Protein AF-A0A7D6Z1S2-F1 (afdb_monomer)

Secondary structure (DSSP, 8-state):
---SS-----SPPPP--HHHHHHHHHHHHHHHHHHHHHHH-HHHHHHHHHHHGGGHHHHHHSGGGTTTTTSHHHHHHHHHHHHHHHHHHHHHHHHHH---SHHHHHHH-GGGGHHHHHHHHHHHHHHHHHHHHTT-HHHHHHHHHHHHTSPPTTTTEEE--STT--EEE---HHHHHHHHHHHHHHHHT--TTSTT-HHHHHHHHHHHHHHHHHTT-GGGHHHHHHHHHHHHHHHHHH---HHHHS--TT---HHHHHHHHHHHHHHHHHHHHHHHHHHHTTTHHHHSS-HHHHHHHHHHHHHHHHHHHHHHHHHHHHHHHS-TT----------------------------------

Solvent-accessible surface area (backbone atoms only — not comparable to full-atom values): 19918 Å² total; per-residue (Å²): 142,90,87,86,89,75,83,67,71,90,54,81,50,49,72,90,40,73,62,33,55,51,41,44,52,53,50,32,52,52,49,48,51,48,41,52,49,40,49,62,30,25,63,56,34,20,48,54,36,49,54,53,58,73,47,52,60,38,24,62,78,35,66,9,38,83,71,61,34,62,43,70,66,44,51,50,50,48,46,67,48,37,52,56,46,20,51,50,17,47,25,23,36,24,42,43,65,62,52,87,52,73,68,38,51,48,49,51,34,63,74,51,43,43,53,66,49,50,52,53,44,47,55,42,49,52,53,21,54,48,28,48,75,76,65,38,53,41,41,18,54,32,33,53,50,49,59,75,63,55,62,55,59,49,86,37,44,47,69,40,79,45,84,39,17,48,58,34,44,41,56,43,70,69,54,51,50,51,51,48,52,49,52,50,47,55,40,52,71,41,49,85,90,33,51,47,33,41,51,57,51,51,32,38,45,48,42,18,58,48,50,16,58,76,69,71,38,66,36,38,29,64,48,33,38,65,45,32,53,50,52,53,49,48,39,49,35,63,57,69,56,47,61,81,51,30,50,33,47,56,71,68,48,73,67,60,47,51,50,48,16,44,54,48,30,65,59,40,52,62,49,51,55,50,53,52,49,29,55,74,71,62,46,37,80,52,72,30,33,56,70,70,60,28,53,55,46,42,75,76,40,39,76,58,51,52,49,52,52,50,50,51,53,51,51,51,52,54,50,66,71,56,55,99,76,76,68,84,82,86,78,81,87,90,84,85,90,80,90,78,91,85,91,83,81,90,79,78,87,79,81,88,82,82,86,84,86,89,134

Mean predicted aligned error: 12.45 Å

Foldseek 3Di:
DPDDPPPQVPDDWDDPDPLLVVLLVVLLVVLLVQLVVCLLDLPCQLVVLVVLLVCLCCCCPNPVVVLPSVPPVLSVVLCLLSVLSNLVSLLLVLLLVVDDDDSSVCSVDQQCVVSLVVSVLVVLQVLLVVCVVLPLPLLSVLSVLLSLLQQDPPLQWDQDSHNSRATFGLADLLSLVLVLLSQLLSLLSQDPPSNFPSSLSCSLSVSLNVVCVVVVHNRCSVSSNSRSVSVQSSCSSNPPCCCPRNTRRPVHDPVCSSVSSNVSNVSSVVVSVVSVVCVVLVVCSQNSADDPRNVVCCVVCVVVSVVSNVVSVVVVVVVVVPPPPDDPDDDDDDDDDDDDDDDDDDDDDDDDDDDDDDD

pLDDT: mean 77.6, std 18.74, range [28.08, 96.69]

Radius of gyration: 29.07 Å; Cα contacts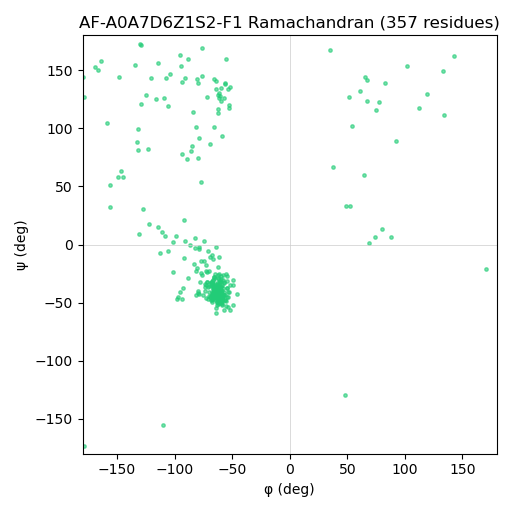 (8 Å, |Δi|>4): 392; chains: 1; bounding box: 107×52×71 Å

Sequence (359 aa):
MITAASEAVTGDPAPFTWLTAVSMLVFCAILWAIVRYMQQHPRASMWVWGLSILTFPLWIWGPGRDIGLINWFSWAKILSVLIPLTVVGAMRVSMAEQRPGRVWELLRNPRFLWFPYGILFLNITEATLRDVEIGNYWNAAVGLGLCLTIPYSPRFWQLTADRHAELIAYTTVAWNFVYTSWNLCFTYGGYPPQEEHFAASICILAVAEIYPLVMRRPELYIMARIYTLPVLMLVIGVYNIFPTVMPSDGWFDERVWIIWGAVNFVLMVPMVFWHTWQLHTGKAFITFRRGRAREEFLARHGDTVDRIMALGRSLDAGAAARGPGQRPDRTPGRAGAASAVEAEGSGGQGLSALSPGTR

Organism: NCBI:txid2755382

Nearest PDB structures (foldseek):
  7z7s-assembly1_L  TM=1.939E-01  e=9.049E-01  Escherichia coli str. K-12 substr. MC4100
  7p63-assembly1_L  TM=1.370E-01  e=1.072E+00  Escherichia coli BL21(DE3)

Structure (mmCIF, N/CA/C/O backbone):
data_AF-A0A7D6Z1S2-F1
#
_entry.id   AF-A0A7D6Z1S2-F1
#
loop_
_atom_site.group_PDB
_atom_site.id
_atom_site.type_symbol
_atom_site.label_atom_id
_atom_site.label_alt_id
_atom_site.label_comp_id
_atom_site.label_asym_id
_atom_site.label_entity_id
_atom_site.label_seq_id
_atom_site.pdbx_PDB_ins_code
_atom_site.Cartn_x
_atom_site.Cartn_y
_atom_site.Cartn_z
_atom_site.occupancy
_atom_site.B_iso_or_equiv
_atom_site.auth_seq_id
_atom_site.auth_comp_id
_atom_site.auth_asym_id
_atom_site.auth_atom_id
_atom_site.pdbx_PDB_model_num
ATOM 1 N N . MET A 1 1 ? -4.299 7.163 -33.787 1.00 32.75 1 MET A N 1
ATOM 2 C CA . MET A 1 1 ? -2.916 7.682 -33.823 1.00 32.75 1 MET A CA 1
ATOM 3 C C . MET A 1 1 ? -2.231 7.222 -32.551 1.00 32.75 1 MET A C 1
ATOM 5 O O . MET A 1 1 ? -2.422 7.843 -31.519 1.00 32.75 1 MET A O 1
ATOM 9 N N . ILE A 1 2 ? -1.542 6.084 -32.605 1.00 34.31 2 ILE A N 1
ATOM 10 C CA . ILE A 1 2 ? -0.732 5.547 -31.505 1.00 34.31 2 ILE A CA 1
ATOM 11 C C . ILE A 1 2 ? 0.591 5.157 -32.159 1.00 34.31 2 ILE A C 1
ATOM 13 O O . ILE A 1 2 ? 0.723 4.068 -32.700 1.00 34.31 2 ILE A O 1
ATOM 17 N N . THR A 1 3 ? 1.512 6.111 -32.233 1.00 36.75 3 THR A N 1
ATOM 18 C CA . THR A 1 3 ? 2.873 5.928 -32.763 1.00 36.75 3 THR A CA 1
ATOM 19 C C . THR A 1 3 ? 3.811 6.885 -32.030 1.00 36.75 3 THR A C 1
ATOM 21 O O . THR A 1 3 ? 4.399 7.768 -32.646 1.00 36.75 3 THR A O 1
ATOM 24 N N . ALA A 1 4 ? 3.877 6.777 -30.699 1.00 36.56 4 ALA A N 1
ATOM 25 C CA . ALA A 1 4 ? 4.837 7.536 -29.889 1.00 36.56 4 ALA A CA 1
ATOM 26 C C . ALA A 1 4 ? 5.154 6.872 -28.530 1.00 36.56 4 ALA A C 1
ATOM 28 O O . ALA A 1 4 ? 5.375 7.566 -27.547 1.00 36.56 4 ALA A O 1
ATOM 29 N N . ALA A 1 5 ? 5.146 5.538 -28.452 1.00 38.25 5 ALA A N 1
ATOM 30 C CA . ALA A 1 5 ? 5.569 4.804 -27.252 1.00 38.25 5 ALA A CA 1
ATOM 31 C C . ALA A 1 5 ? 6.267 3.498 -27.655 1.00 38.25 5 ALA A C 1
ATOM 33 O O . ALA A 1 5 ? 5.799 2.402 -27.382 1.00 38.25 5 ALA A O 1
ATOM 34 N N . SER A 1 6 ? 7.340 3.622 -28.432 1.00 39.44 6 SER A N 1
ATOM 35 C CA . SER A 1 6 ? 8.219 2.505 -28.783 1.00 39.44 6 SER A CA 1
ATOM 36 C C . SER A 1 6 ? 9.596 3.053 -29.153 1.00 39.44 6 SER A C 1
ATOM 38 O O . SER A 1 6 ? 10.156 2.732 -30.198 1.00 39.44 6 SER A O 1
ATOM 40 N N . GLU A 1 7 ? 10.167 3.883 -28.288 1.00 34.97 7 GLU A N 1
ATOM 41 C CA . GLU A 1 7 ? 11.609 3.772 -28.093 1.00 34.97 7 GLU A CA 1
ATOM 42 C C . GLU A 1 7 ? 11.780 2.696 -27.029 1.00 34.97 7 GLU A C 1
ATOM 44 O O . GLU A 1 7 ? 11.868 2.958 -25.834 1.00 34.97 7 GLU A O 1
ATOM 49 N N . ALA A 1 8 ? 11.694 1.442 -27.484 1.00 39.75 8 ALA A N 1
ATOM 50 C CA . ALA A 1 8 ? 12.192 0.325 -26.711 1.00 39.75 8 ALA A CA 1
ATOM 51 C C . ALA A 1 8 ? 13.638 0.673 -26.361 1.00 39.75 8 ALA A C 1
ATOM 53 O O . ALA A 1 8 ? 14.447 0.911 -27.259 1.00 39.75 8 ALA A O 1
ATOM 54 N N . VAL A 1 9 ? 13.939 0.754 -25.068 1.00 45.47 9 VAL A N 1
ATOM 55 C CA . VAL A 1 9 ? 15.303 0.858 -24.560 1.00 45.47 9 VAL A CA 1
ATOM 56 C C . VAL A 1 9 ? 16.040 -0.385 -25.060 1.00 45.47 9 VAL A C 1
ATOM 58 O O . VAL A 1 9 ? 15.955 -1.457 -24.472 1.00 45.47 9 VAL A O 1
ATOM 61 N N . THR A 1 10 ? 16.704 -0.266 -26.210 1.00 39.59 10 THR A N 1
ATOM 62 C CA . THR A 1 10 ? 17.537 -1.298 -26.841 1.00 39.59 10 THR A CA 1
ATOM 63 C C . THR A 1 10 ? 18.884 -1.385 -26.126 1.00 39.59 10 THR A C 1
ATOM 65 O O . THR A 1 10 ? 19.940 -1.223 -26.736 1.00 39.59 10 THR A O 1
ATOM 68 N N . GLY A 1 11 ? 18.842 -1.574 -24.811 1.00 50.16 11 GLY A N 1
ATOM 69 C CA . GLY A 1 11 ? 19.965 -2.054 -24.020 1.00 50.16 11 GLY A CA 1
ATOM 70 C C . GLY A 1 11 ? 19.717 -3.516 -23.674 1.00 50.16 11 GLY A C 1
ATOM 71 O O . GLY A 1 11 ? 18.567 -3.916 -23.488 1.00 50.16 11 GLY A O 1
ATOM 72 N N . ASP A 1 12 ? 20.778 -4.319 -23.592 1.00 53.62 12 ASP A N 1
ATOM 73 C CA . ASP A 1 12 ? 20.664 -5.625 -22.947 1.00 53.62 12 ASP A CA 1
ATOM 74 C C . ASP A 1 12 ? 20.043 -5.425 -21.553 1.00 53.62 12 ASP A C 1
ATOM 76 O O . ASP A 1 12 ? 20.437 -4.484 -20.851 1.00 53.62 12 ASP A O 1
ATOM 80 N N . PRO A 1 13 ? 19.066 -6.258 -21.146 1.00 61.88 13 PRO A N 1
ATOM 81 C CA . PRO A 1 13 ? 18.429 -6.116 -19.846 1.00 61.88 13 PRO A CA 1
ATOM 82 C C . PRO A 1 13 ? 19.503 -6.107 -18.764 1.00 61.88 13 PRO A C 1
ATOM 84 O O . PRO A 1 13 ? 20.408 -6.949 -18.782 1.00 61.88 13 PRO A O 1
ATOM 87 N N . ALA A 1 14 ? 19.407 -5.161 -17.827 1.00 64.38 14 ALA A N 1
ATOM 88 C CA . ALA A 1 14 ? 20.356 -5.056 -16.734 1.00 64.38 14 ALA A CA 1
ATOM 89 C C . ALA A 1 14 ? 20.450 -6.429 -16.049 1.00 64.38 14 ALA A C 1
ATOM 91 O O . ALA A 1 14 ? 19.432 -6.932 -15.547 1.00 64.38 14 ALA A O 1
ATOM 92 N N . PRO A 1 15 ? 21.631 -7.080 -16.057 1.00 68.19 15 PRO A N 1
ATOM 93 C CA . PRO A 1 15 ? 21.738 -8.441 -15.573 1.00 68.19 15 PRO A CA 1
ATOM 94 C C . PRO A 1 15 ? 21.355 -8.461 -14.098 1.00 68.19 15 PRO A C 1
ATOM 96 O O . PRO A 1 15 ? 21.855 -7.668 -13.297 1.00 68.19 15 PRO A O 1
ATOM 99 N N . PHE A 1 16 ? 20.469 -9.381 -13.718 1.00 78.00 16 PHE A N 1
ATOM 100 C CA . PHE A 1 16 ? 20.211 -9.630 -12.309 1.00 78.00 16 PHE A CA 1
ATOM 101 C C . PHE A 1 16 ? 21.485 -10.207 -11.687 1.00 78.00 16 PHE A C 1
ATOM 103 O O . PHE A 1 16 ? 21.819 -11.379 -11.868 1.00 78.00 16 PHE A O 1
ATOM 110 N N . THR A 1 17 ? 22.236 -9.359 -10.991 1.00 84.62 17 THR A N 1
ATOM 111 C CA . THR A 1 17 ? 23.497 -9.745 -10.359 1.00 84.62 17 THR A CA 1
ATOM 112 C C . THR A 1 17 ? 23.284 -10.118 -8.895 1.00 84.62 17 THR A C 1
ATOM 114 O O . THR A 1 17 ? 22.295 -9.744 -8.259 1.00 84.62 17 THR A O 1
ATOM 117 N N . TRP A 1 18 ? 24.261 -10.815 -8.312 1.00 84.31 18 TRP A N 1
ATOM 118 C CA . TRP A 1 18 ? 24.296 -11.041 -6.865 1.00 84.31 18 TRP A CA 1
ATOM 119 C C . TRP A 1 18 ? 24.310 -9.715 -6.083 1.00 84.31 18 TRP A C 1
ATOM 121 O O . TRP A 1 18 ? 23.745 -9.651 -4.994 1.00 84.31 18 TRP A O 1
ATOM 131 N N . LEU A 1 19 ? 24.892 -8.650 -6.653 1.00 86.31 19 LEU A N 1
ATOM 132 C CA . LEU A 1 19 ? 24.887 -7.316 -6.060 1.00 86.31 19 LEU A CA 1
ATOM 133 C C . LEU A 1 19 ? 23.462 -6.753 -5.999 1.00 86.31 19 LEU A C 1
ATOM 135 O O . LEU A 1 19 ? 23.050 -6.297 -4.938 1.00 86.31 19 LEU A O 1
ATOM 139 N N . THR A 1 20 ? 22.681 -6.876 -7.078 1.00 86.19 20 THR A N 1
ATOM 140 C CA . THR A 1 20 ? 21.257 -6.496 -7.105 1.00 86.19 20 THR A CA 1
ATOM 141 C C . THR A 1 20 ? 20.473 -7.235 -6.019 1.00 86.19 20 THR A C 1
ATOM 143 O O . THR A 1 20 ? 19.754 -6.611 -5.239 1.00 86.19 20 THR A O 1
ATOM 146 N N . ALA A 1 21 ? 20.658 -8.555 -5.904 1.00 88.69 21 ALA A N 1
ATOM 147 C CA . ALA A 1 21 ? 19.987 -9.367 -4.887 1.00 88.69 21 ALA A CA 1
ATOM 148 C C . ALA A 1 21 ? 20.341 -8.924 -3.454 1.00 88.69 21 ALA A C 1
ATOM 150 O O . ALA A 1 21 ? 19.455 -8.755 -2.613 1.00 88.69 21 ALA A O 1
ATOM 151 N N . VAL A 1 22 ? 21.629 -8.696 -3.175 1.00 92.31 22 VAL A N 1
ATOM 152 C CA . VAL A 1 22 ? 22.101 -8.221 -1.865 1.00 92.31 22 VAL A CA 1
ATOM 153 C C . VAL A 1 22 ? 21.558 -6.824 -1.564 1.00 92.31 22 VAL A C 1
ATOM 155 O O . VAL A 1 22 ? 21.040 -6.605 -0.469 1.00 92.31 22 VAL A O 1
ATOM 158 N N . SER A 1 23 ? 21.591 -5.899 -2.526 1.00 92.00 23 SER A N 1
ATOM 159 C CA . SER A 1 23 ? 21.028 -4.551 -2.386 1.00 92.00 23 SER A CA 1
ATOM 160 C C . SER A 1 23 ? 19.534 -4.582 -2.065 1.00 92.00 23 SER A C 1
ATOM 162 O O . SER A 1 23 ? 19.087 -3.870 -1.165 1.00 92.00 23 SER A O 1
ATOM 164 N N . MET A 1 24 ? 18.759 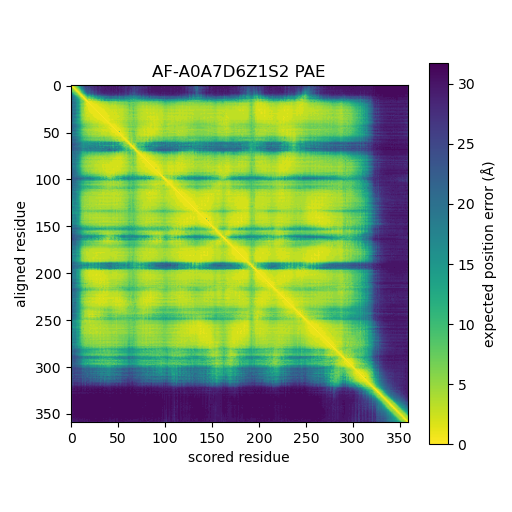-5.437 -2.741 1.00 93.06 24 MET A N 1
ATOM 165 C CA . MET A 1 24 ? 17.330 -5.619 -2.465 1.00 93.06 24 MET A CA 1
ATOM 166 C C . MET A 1 24 ? 17.086 -6.142 -1.044 1.00 93.06 24 MET A C 1
ATOM 168 O O . MET A 1 24 ? 16.212 -5.630 -0.345 1.00 93.06 24 MET A O 1
ATOM 172 N N . LEU A 1 25 ? 17.877 -7.116 -0.577 1.00 94.19 25 LEU A N 1
ATOM 173 C CA . LEU A 1 25 ? 17.771 -7.644 0.789 1.00 94.19 25 LEU A CA 1
ATOM 174 C C . LEU A 1 25 ? 18.125 -6.592 1.846 1.00 94.19 25 LEU A C 1
ATOM 176 O O . LEU A 1 25 ? 17.400 -6.444 2.833 1.00 94.19 25 LEU A O 1
ATOM 180 N N . VAL A 1 26 ? 19.203 -5.834 1.632 1.00 94.44 26 VAL A N 1
ATOM 181 C CA . VAL A 1 26 ? 19.608 -4.733 2.518 1.00 94.44 26 VAL A CA 1
ATOM 182 C C . VAL A 1 26 ? 18.521 -3.661 2.560 1.00 94.44 26 VAL A C 1
ATOM 184 O O . VAL A 1 26 ? 18.127 -3.227 3.642 1.00 94.44 26 VAL A O 1
ATOM 187 N N . PHE A 1 27 ? 17.971 -3.278 1.406 1.00 94.25 27 PHE A N 1
ATOM 188 C CA . PHE A 1 27 ? 16.892 -2.299 1.342 1.00 94.25 27 PHE A CA 1
ATOM 189 C C . PHE A 1 27 ? 15.617 -2.802 2.032 1.00 94.25 27 PHE A C 1
ATOM 191 O O . PHE A 1 27 ? 15.011 -2.060 2.806 1.00 94.25 27 PHE A O 1
ATOM 198 N N . CYS A 1 28 ? 15.255 -4.078 1.863 1.00 95.00 28 CYS A N 1
ATOM 199 C CA . CYS A 1 28 ? 14.157 -4.701 2.606 1.00 95.00 28 CYS A CA 1
ATOM 200 C C . CYS A 1 28 ? 14.385 -4.661 4.125 1.00 95.00 28 CYS A C 1
ATOM 202 O O . CYS A 1 28 ? 13.461 -4.347 4.876 1.00 95.00 28 CYS A O 1
ATOM 204 N N . ALA A 1 29 ? 15.606 -4.939 4.592 1.00 95.44 29 ALA A N 1
ATOM 205 C CA . ALA A 1 29 ? 15.952 -4.881 6.012 1.00 95.44 29 ALA A CA 1
ATOM 206 C C . ALA A 1 29 ? 15.857 -3.451 6.576 1.00 95.44 29 ALA A C 1
ATOM 208 O O . ALA A 1 29 ? 15.321 -3.250 7.669 1.00 95.44 29 ALA A O 1
ATOM 209 N N . ILE A 1 30 ? 16.308 -2.449 5.814 1.00 94.94 30 ILE A N 1
ATOM 210 C CA . ILE A 1 30 ? 16.171 -1.029 6.171 1.00 94.94 30 ILE A CA 1
ATOM 211 C C . ILE A 1 30 ? 14.692 -0.640 6.248 1.00 94.94 30 ILE A C 1
ATOM 213 O O . ILE A 1 30 ? 14.253 -0.079 7.252 1.00 94.94 30 ILE A O 1
ATOM 217 N N . LEU A 1 31 ? 13.901 -0.978 5.226 1.00 94.94 31 LEU A N 1
ATOM 218 C CA . LEU A 1 31 ? 12.460 -0.719 5.201 1.00 94.94 31 LEU A CA 1
ATOM 219 C C . LEU A 1 31 ? 11.756 -1.372 6.389 1.00 94.94 31 LEU A C 1
ATOM 221 O O . LEU A 1 31 ? 10.932 -0.734 7.039 1.00 94.94 31 LEU A O 1
ATOM 225 N N . TRP A 1 32 ? 12.110 -2.613 6.719 1.00 94.69 32 TRP A N 1
ATOM 226 C CA . TRP A 1 32 ? 11.578 -3.311 7.883 1.00 94.69 32 TRP A CA 1
ATOM 227 C C . TRP A 1 32 ? 11.863 -2.564 9.186 1.00 94.69 32 TRP A C 1
ATOM 229 O O . TRP A 1 32 ? 10.965 -2.377 10.014 1.00 94.69 32 TRP A O 1
ATOM 239 N N . ALA A 1 33 ? 13.111 -2.126 9.371 1.00 95.25 33 ALA A N 1
ATOM 240 C CA . ALA A 1 33 ? 13.522 -1.361 10.540 1.00 95.25 33 ALA A CA 1
ATOM 241 C C . ALA A 1 33 ? 12.752 -0.037 10.634 1.00 95.25 33 ALA A C 1
ATOM 243 O O . ALA A 1 33 ? 12.234 0.287 11.704 1.00 95.25 33 ALA A O 1
ATOM 244 N N . ILE A 1 34 ? 12.599 0.679 9.514 1.00 94.00 34 ILE A N 1
ATOM 245 C CA . ILE A 1 34 ? 11.830 1.927 9.445 1.00 94.00 34 ILE A CA 1
ATOM 246 C C . ILE A 1 34 ? 10.360 1.676 9.782 1.00 94.00 34 ILE A C 1
ATOM 248 O O . ILE A 1 34 ? 9.824 2.350 10.658 1.00 94.00 34 ILE A O 1
ATOM 252 N N . VAL A 1 35 ? 9.706 0.700 9.144 1.00 92.88 35 VAL A N 1
ATOM 253 C CA . VAL A 1 35 ? 8.295 0.361 9.401 1.00 92.88 35 VAL A CA 1
ATOM 254 C C . VAL A 1 35 ? 8.090 0.065 10.882 1.00 92.88 35 VAL A C 1
ATOM 256 O O . VAL A 1 35 ? 7.203 0.644 11.511 1.00 92.88 35 VAL A O 1
ATOM 259 N N . ARG A 1 36 ? 8.946 -0.779 11.471 1.00 92.56 36 ARG A N 1
ATOM 260 C CA . ARG A 1 36 ? 8.861 -1.130 12.891 1.00 92.56 36 ARG A CA 1
ATOM 261 C C . ARG A 1 36 ? 9.087 0.080 13.798 1.00 92.56 36 ARG A C 1
ATOM 263 O O . ARG A 1 36 ? 8.321 0.275 14.739 1.00 92.56 36 ARG A O 1
ATOM 270 N N . TYR A 1 37 ? 10.095 0.901 13.519 1.00 93.38 37 TYR A N 1
ATOM 271 C CA . TYR A 1 37 ? 10.393 2.094 14.311 1.00 93.38 37 TYR A CA 1
ATOM 272 C C . TYR A 1 37 ? 9.250 3.119 14.244 1.00 93.38 37 TYR A C 1
ATOM 274 O O . TYR A 1 37 ? 8.762 3.581 15.275 1.00 93.38 37 TYR A O 1
ATOM 282 N N . MET A 1 38 ? 8.753 3.426 13.043 1.00 91.50 38 MET A N 1
ATOM 283 C CA . MET A 1 38 ? 7.659 4.383 12.837 1.00 91.50 38 MET A CA 1
ATOM 284 C C . MET A 1 38 ? 6.338 3.885 13.430 1.00 91.50 38 MET A C 1
ATOM 286 O O . MET A 1 38 ? 5.555 4.673 13.971 1.00 91.50 38 MET A O 1
ATOM 290 N N . GLN A 1 39 ? 6.089 2.575 13.393 1.00 89.06 39 GLN A N 1
ATOM 291 C CA . GLN A 1 39 ? 4.959 1.967 14.089 1.00 89.06 39 GLN A CA 1
ATOM 292 C C . GLN A 1 39 ? 5.104 2.093 15.614 1.00 89.06 39 GLN A C 1
ATOM 294 O O . GLN A 1 39 ? 4.131 2.405 16.290 1.00 89.06 39 GLN A O 1
ATOM 299 N N . GLN A 1 40 ? 6.293 1.927 16.186 1.00 89.06 40 GLN A N 1
ATOM 300 C CA . GLN A 1 40 ? 6.474 2.042 17.638 1.00 89.06 40 GLN A CA 1
ATOM 301 C C . GLN A 1 40 ? 6.487 3.495 18.138 1.00 89.06 40 GLN A C 1
ATOM 303 O O . GLN A 1 40 ? 6.132 3.759 19.288 1.00 89.06 40 GLN A O 1
ATOM 308 N N . HIS A 1 41 ? 6.836 4.452 17.277 1.00 90.62 41 HIS A N 1
ATOM 309 C CA . HIS A 1 41 ? 7.005 5.854 17.652 1.00 90.62 41 HIS A CA 1
ATOM 310 C C . HIS A 1 41 ? 6.106 6.801 16.830 1.00 90.62 41 HIS A C 1
ATOM 312 O O . HIS A 1 41 ? 6.586 7.463 15.907 1.00 90.62 41 HIS A O 1
ATOM 318 N N . PRO A 1 42 ? 4.816 6.962 17.201 1.00 87.25 42 PRO A N 1
ATOM 319 C CA . PRO A 1 42 ? 3.883 7.877 16.530 1.00 87.25 42 PRO A CA 1
ATOM 320 C C . PRO A 1 42 ? 4.398 9.317 16.398 1.00 87.25 42 PRO A C 1
ATOM 322 O O . PRO A 1 42 ? 4.243 9.935 15.346 1.00 87.25 42 PRO A O 1
ATOM 325 N N . ARG A 1 43 ? 5.055 9.843 17.445 1.00 87.94 43 ARG A N 1
ATOM 326 C CA . ARG A 1 43 ? 5.662 11.186 17.432 1.00 87.94 43 ARG A CA 1
ATOM 327 C C . ARG A 1 43 ? 6.743 11.306 16.366 1.00 87.94 43 ARG A C 1
ATOM 329 O O . ARG A 1 43 ? 6.737 12.271 15.611 1.00 87.94 43 ARG A O 1
ATOM 336 N N . ALA A 1 44 ? 7.655 10.335 16.319 1.00 89.81 44 ALA A N 1
ATOM 337 C CA . ALA A 1 44 ? 8.733 10.324 15.340 1.00 89.81 44 ALA A CA 1
ATOM 338 C C . ALA A 1 44 ? 8.157 10.234 13.925 1.00 89.81 44 ALA A C 1
ATOM 340 O O . ALA A 1 44 ? 8.547 11.020 13.076 1.00 89.81 44 ALA A O 1
ATOM 341 N N . SER A 1 45 ? 7.153 9.377 13.706 1.00 89.06 45 SER A N 1
ATOM 342 C CA . SER A 1 45 ? 6.428 9.306 12.435 1.00 89.06 45 SER A CA 1
ATOM 343 C C . SER A 1 45 ? 5.854 10.670 12.035 1.00 89.06 45 SER A C 1
ATOM 345 O O . SER A 1 45 ? 6.101 11.127 10.929 1.00 89.06 45 SER A O 1
ATOM 347 N N . MET A 1 46 ? 5.100 11.342 12.908 1.00 91.31 46 MET A N 1
ATOM 348 C CA . MET A 1 46 ? 4.514 12.649 12.583 1.00 91.31 46 MET A CA 1
ATOM 349 C C . MET A 1 46 ? 5.587 13.686 12.215 1.00 91.31 46 MET A C 1
ATOM 351 O O . MET A 1 46 ? 5.441 14.382 11.214 1.00 91.31 46 MET A O 1
ATOM 355 N N . TRP A 1 47 ? 6.664 13.773 13.002 1.00 92.12 47 TRP A N 1
ATOM 356 C CA . TRP A 1 47 ? 7.724 14.754 12.775 1.00 92.12 47 TRP A CA 1
ATOM 357 C C . TRP A 1 47 ? 8.571 14.448 11.551 1.00 92.12 47 TRP A C 1
ATOM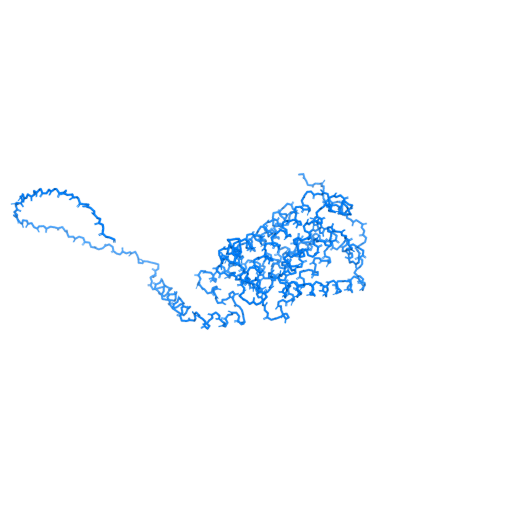 359 O O . TRP A 1 47 ? 8.802 15.351 10.761 1.00 92.12 47 TRP A O 1
ATOM 369 N N . VAL A 1 48 ? 9.015 13.203 11.372 1.00 92.81 48 VAL A N 1
ATOM 370 C CA . VAL A 1 48 ? 9.850 12.817 10.229 1.00 92.81 48 VAL A CA 1
ATOM 371 C C . VAL A 1 48 ? 9.108 13.113 8.935 1.00 92.81 48 VAL A C 1
ATOM 373 O O . VAL A 1 48 ? 9.630 13.855 8.114 1.00 92.81 48 VAL A O 1
ATOM 376 N N . TRP A 1 49 ? 7.865 12.647 8.792 1.00 92.06 49 TRP A N 1
ATOM 377 C CA . TRP A 1 49 ? 7.098 12.866 7.563 1.00 92.06 49 TRP A CA 1
ATOM 378 C C . TRP A 1 49 ? 6.664 14.321 7.377 1.00 92.06 49 TRP A C 1
ATOM 380 O O . TRP A 1 49 ? 6.712 14.826 6.256 1.00 92.06 49 TRP A O 1
ATOM 390 N N . GLY A 1 50 ? 6.332 15.023 8.465 1.00 90.88 50 GLY A N 1
ATOM 391 C CA . GLY A 1 50 ? 6.031 16.452 8.417 1.00 90.88 50 GLY A CA 1
ATOM 392 C C . GLY A 1 50 ? 7.236 17.292 7.985 1.00 90.88 50 GLY A C 1
ATOM 393 O O . GLY A 1 50 ? 7.098 18.182 7.152 1.00 90.88 50 GLY A O 1
ATOM 394 N N . LEU A 1 51 ? 8.431 16.979 8.493 1.00 92.19 51 LEU A N 1
ATOM 395 C CA . LEU A 1 51 ? 9.678 17.634 8.092 1.00 92.19 51 LEU A CA 1
ATOM 396 C C . LEU A 1 51 ? 10.111 17.223 6.680 1.00 92.19 51 LEU A C 1
ATOM 398 O O . LEU A 1 51 ? 10.653 18.053 5.958 1.00 92.19 51 LEU A O 1
ATOM 402 N N . SER A 1 52 ? 9.823 15.994 6.241 1.00 89.69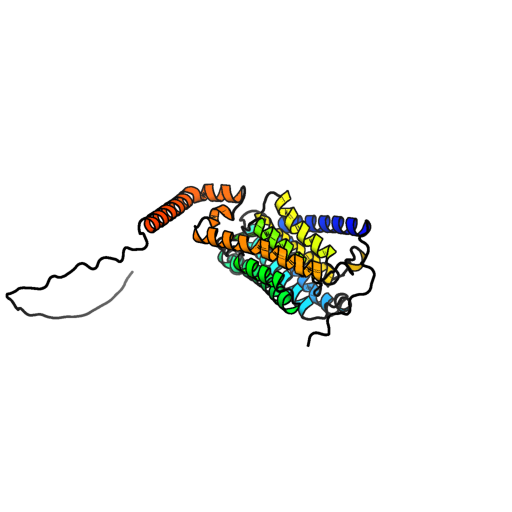 52 SER A N 1
ATOM 403 C CA . SER A 1 52 ? 10.087 15.558 4.864 1.00 89.69 52 SER A CA 1
ATOM 404 C C . SER A 1 52 ? 9.354 16.410 3.827 1.00 89.69 52 SER A C 1
ATOM 406 O O . SER A 1 52 ? 9.888 16.611 2.741 1.00 89.69 52 SER A O 1
ATOM 408 N N . ILE A 1 53 ? 8.185 16.980 4.145 1.00 89.38 53 ILE A N 1
ATOM 409 C CA . ILE A 1 53 ? 7.485 17.918 3.247 1.00 89.38 53 ILE A CA 1
ATOM 410 C C . ILE A 1 53 ? 8.347 19.160 2.965 1.00 89.38 53 ILE A C 1
ATOM 412 O O . ILE A 1 53 ? 8.323 19.685 1.856 1.00 89.38 53 ILE A O 1
ATOM 416 N N . LEU A 1 54 ? 9.175 19.595 3.921 1.00 88.56 54 LEU A N 1
ATOM 417 C CA . LEU A 1 54 ? 10.085 20.733 3.740 1.00 88.56 54 LEU A CA 1
ATOM 418 C C . LEU A 1 54 ? 11.231 20.440 2.767 1.00 88.56 54 LEU A C 1
ATOM 420 O O . LEU A 1 54 ? 11.927 21.367 2.368 1.00 88.56 54 LEU A O 1
ATOM 424 N N . THR A 1 55 ? 11.423 19.182 2.358 1.00 85.88 55 THR A N 1
ATOM 425 C CA . THR A 1 55 ? 12.379 18.832 1.295 1.00 85.88 55 THR A CA 1
ATOM 426 C C . THR A 1 55 ? 11.836 19.120 -0.106 1.00 85.88 55 THR A C 1
ATOM 428 O O . THR A 1 55 ? 12.594 19.042 -1.065 1.00 85.88 55 THR A O 1
ATOM 431 N N . PHE A 1 56 ? 10.575 19.555 -0.229 1.00 82.06 56 PHE A N 1
ATOM 432 C CA . PHE A 1 56 ? 9.943 19.961 -1.488 1.00 82.06 56 PHE A CA 1
ATOM 433 C C . PHE A 1 56 ? 10.796 20.887 -2.383 1.00 82.06 56 PHE A C 1
ATOM 435 O O . PHE A 1 56 ? 10.871 20.625 -3.586 1.00 82.06 56 PHE A O 1
ATOM 442 N N . PRO A 1 57 ? 11.508 21.914 -1.863 1.00 81.38 57 PRO A N 1
ATOM 443 C CA . PRO A 1 57 ? 12.386 22.744 -2.689 1.00 81.38 57 PRO A CA 1
ATOM 444 C C . PRO A 1 57 ? 13.519 21.957 -3.363 1.00 81.38 57 PRO A C 1
ATOM 446 O O . PRO A 1 57 ? 13.903 22.288 -4.482 1.00 81.38 57 PRO A O 1
ATOM 449 N N . LEU A 1 58 ? 14.029 20.893 -2.731 1.00 77.38 58 LEU A N 1
ATOM 450 C CA . LEU A 1 58 ? 15.078 20.039 -3.304 1.00 77.38 58 LEU A CA 1
ATOM 451 C C . LEU A 1 58 ? 14.567 19.205 -4.485 1.00 77.38 58 LEU A C 1
ATOM 453 O O . LEU A 1 58 ? 15.362 18.810 -5.335 1.00 77.38 58 LEU A O 1
ATOM 457 N N . TRP A 1 59 ? 13.257 18.967 -4.570 1.00 75.56 59 TRP A N 1
ATOM 458 C CA . TRP A 1 59 ? 12.662 18.195 -5.662 1.00 75.56 59 TRP A CA 1
ATOM 459 C C . TRP A 1 59 ? 12.532 19.031 -6.942 1.00 75.56 59 TRP A C 1
ATOM 461 O O . TRP A 1 59 ? 12.656 18.493 -8.036 1.00 75.56 59 TRP A O 1
ATOM 471 N N . ILE A 1 60 ? 12.302 20.344 -6.805 1.00 72.94 60 ILE A N 1
ATOM 472 C CA . ILE A 1 60 ? 12.095 21.274 -7.931 1.00 72.94 60 ILE A CA 1
ATOM 473 C C . ILE A 1 60 ? 13.393 21.988 -8.334 1.00 72.94 60 ILE A C 1
ATOM 475 O O . ILE A 1 60 ? 13.653 22.192 -9.523 1.00 72.94 60 ILE A O 1
ATOM 479 N N . TRP A 1 61 ? 14.198 22.401 -7.352 1.00 68.81 61 TRP A N 1
ATOM 480 C CA . TRP A 1 61 ? 15.402 23.216 -7.562 1.00 68.81 61 TRP A CA 1
ATOM 481 C C . TRP A 1 61 ? 16.710 22.490 -7.237 1.00 68.81 61 TRP A C 1
ATOM 483 O O . TRP A 1 61 ? 17.777 23.043 -7.484 1.00 68.81 61 TRP A 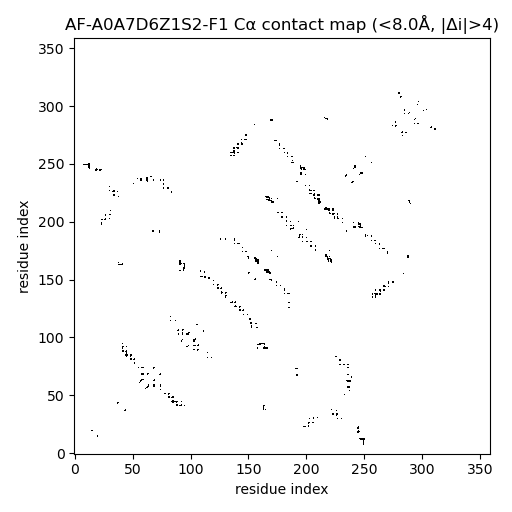O 1
ATOM 493 N N . GLY A 1 62 ? 16.638 21.284 -6.673 1.00 65.62 62 GLY A N 1
ATOM 494 C CA . GLY A 1 62 ? 17.796 20.471 -6.305 1.00 65.62 62 GLY A CA 1
ATOM 495 C C . GLY A 1 62 ? 17.966 19.233 -7.197 1.00 65.62 62 GLY A C 1
ATOM 496 O O . GLY A 1 62 ? 17.466 19.223 -8.321 1.00 65.62 62 GLY A O 1
ATOM 497 N N . PRO A 1 63 ? 18.626 18.171 -6.694 1.00 59.88 63 PRO A N 1
ATOM 498 C CA . PRO A 1 63 ? 18.924 16.948 -7.451 1.00 59.88 63 PRO A CA 1
ATOM 499 C C . PRO A 1 63 ? 17.695 16.270 -8.071 1.00 59.88 63 PRO A C 1
ATOM 501 O O . PRO A 1 63 ? 17.818 15.597 -9.088 1.00 59.88 63 PRO A O 1
ATOM 504 N N . GLY A 1 64 ? 16.497 16.472 -7.505 1.00 57.31 64 GLY A N 1
ATOM 505 C CA . GLY A 1 64 ? 15.248 15.959 -8.079 1.00 57.31 64 GLY A CA 1
ATOM 506 C C . GLY A 1 64 ? 14.936 16.518 -9.473 1.00 57.31 64 GLY A C 1
ATOM 507 O O . GLY A 1 64 ? 14.290 15.845 -10.278 1.00 57.31 64 GLY A O 1
ATOM 508 N N . ARG A 1 65 ? 15.460 17.707 -9.803 1.00 58.81 65 ARG A N 1
ATOM 509 C CA . ARG A 1 65 ? 15.367 18.307 -11.138 1.00 58.81 65 ARG A CA 1
ATOM 510 C C . ARG A 1 65 ? 16.013 17.413 -12.199 1.00 58.81 65 ARG A C 1
ATOM 512 O O . ARG A 1 65 ? 15.410 17.186 -13.245 1.00 58.81 65 ARG A O 1
ATOM 519 N N . ASP A 1 66 ? 17.198 16.889 -11.903 1.00 53.66 66 ASP A N 1
ATOM 520 C CA . ASP A 1 66 ? 18.014 16.108 -12.839 1.00 53.66 66 ASP A CA 1
ATOM 521 C C . ASP A 1 66 ? 17.496 14.667 -13.008 1.00 53.66 66 ASP A C 1
ATOM 523 O O . ASP A 1 66 ? 17.848 13.985 -13.963 1.00 53.66 66 ASP A O 1
ATOM 527 N N . ILE A 1 67 ? 16.605 14.228 -12.110 1.00 55.84 67 ILE A N 1
ATOM 528 C CA . ILE A 1 67 ? 15.989 12.890 -12.073 1.00 55.84 67 ILE A CA 1
ATOM 529 C C . ILE A 1 67 ? 14.573 12.905 -12.706 1.00 55.84 67 ILE A C 1
ATOM 531 O O . ILE A 1 67 ? 13.818 11.942 -12.629 1.00 55.84 67 ILE A O 1
ATOM 535 N N . GLY A 1 68 ? 14.151 14.016 -13.324 1.00 54.69 68 GLY A N 1
ATOM 536 C CA . GLY A 1 68 ? 12.838 14.104 -13.980 1.00 54.69 68 GLY A CA 1
ATOM 537 C C . GLY A 1 68 ? 11.652 14.366 -13.036 1.00 54.69 68 GLY A C 1
ATOM 538 O O . GLY A 1 68 ? 10.496 14.303 -13.465 1.00 54.69 68 GLY A O 1
ATOM 539 N N . LEU A 1 69 ? 11.890 14.757 -11.771 1.00 56.97 69 LEU A N 1
ATOM 540 C CA . LEU A 1 69 ? 10.822 15.237 -10.870 1.00 56.97 69 LEU A CA 1
ATOM 541 C C . LEU A 1 69 ? 10.326 16.658 -11.197 1.00 56.97 69 LEU A C 1
ATOM 543 O O . LEU A 1 69 ? 9.433 17.165 -10.517 1.00 56.97 69 LEU A O 1
ATOM 547 N N . ILE A 1 70 ? 10.842 17.287 -12.260 1.00 55.75 70 ILE A N 1
ATOM 548 C CA . ILE A 1 70 ? 10.325 18.561 -12.795 1.00 55.75 70 ILE A CA 1
ATOM 549 C C . ILE A 1 70 ? 8.839 18.445 -13.152 1.00 55.75 70 ILE A C 1
ATOM 551 O O . ILE A 1 70 ? 8.091 19.417 -13.020 1.00 55.75 70 ILE A O 1
ATOM 555 N N . ASN A 1 71 ? 8.399 17.259 -13.585 1.00 66.00 71 ASN A N 1
ATOM 556 C CA . ASN A 1 71 ? 7.006 17.020 -13.925 1.00 66.00 71 ASN A CA 1
ATOM 557 C C . ASN A 1 71 ? 6.116 17.283 -12.713 1.00 66.00 71 ASN A C 1
ATOM 559 O O . ASN A 1 71 ? 6.272 16.663 -11.659 1.00 66.00 71 ASN A O 1
ATOM 563 N N . TRP A 1 72 ? 5.139 18.179 -12.888 1.00 70.44 72 TRP A N 1
ATOM 564 C CA . TRP A 1 72 ? 4.243 18.590 -11.807 1.00 70.44 72 TRP A CA 1
ATOM 565 C C . TRP A 1 72 ? 3.543 17.408 -11.133 1.00 70.44 72 TRP A C 1
ATOM 567 O O . TRP A 1 72 ? 3.299 17.411 -9.929 1.00 70.44 72 TRP A O 1
ATOM 577 N N . PHE A 1 73 ? 3.296 16.366 -11.923 1.00 66.62 73 PHE A N 1
ATOM 578 C CA . PHE A 1 73 ? 2.716 15.115 -11.482 1.00 66.62 73 PHE A CA 1
ATOM 579 C C . PHE A 1 73 ? 3.586 14.375 -10.452 1.00 66.62 73 PHE A C 1
ATOM 581 O O . PHE A 1 73 ? 3.061 13.871 -9.461 1.00 66.62 73 PHE A O 1
ATOM 588 N N . SER A 1 74 ? 4.909 14.349 -10.632 1.00 70.88 74 SER A N 1
ATOM 589 C CA . SER A 1 74 ? 5.833 13.599 -9.775 1.00 70.88 74 SER A CA 1
ATOM 590 C C . SER A 1 74 ? 5.906 14.191 -8.368 1.00 70.88 74 SER A C 1
ATOM 592 O O . SER A 1 74 ? 5.704 13.475 -7.389 1.00 70.88 74 SER A O 1
ATOM 594 N N . TRP A 1 75 ? 6.110 15.506 -8.228 1.00 75.81 75 TRP A N 1
ATOM 595 C CA . TRP A 1 75 ? 6.127 16.123 -6.896 1.00 75.81 75 TRP A CA 1
ATOM 596 C C . TRP A 1 75 ? 4.732 16.197 -6.264 1.00 75.81 75 TRP A C 1
ATOM 598 O O . TRP A 1 75 ? 4.611 16.038 -5.046 1.00 75.81 75 TRP A O 1
ATOM 608 N N . ALA A 1 76 ? 3.667 16.366 -7.060 1.00 81.12 76 ALA A N 1
ATOM 609 C CA . ALA A 1 76 ? 2.297 16.316 -6.551 1.00 81.12 76 ALA A CA 1
ATOM 610 C C . ALA A 1 76 ? 1.986 14.935 -5.963 1.00 81.12 76 ALA A C 1
ATOM 612 O O . ALA A 1 76 ? 1.380 14.846 -4.894 1.00 81.12 76 ALA A O 1
ATOM 613 N N . LYS A 1 77 ? 2.483 13.862 -6.594 1.00 78.94 77 LYS A N 1
ATOM 614 C CA . LYS A 1 77 ? 2.370 12.504 -6.065 1.00 78.94 77 LYS A CA 1
ATOM 615 C C . LYS A 1 77 ? 3.062 12.365 -4.714 1.00 78.94 77 LYS A C 1
ATOM 617 O O . LYS A 1 77 ? 2.444 11.862 -3.777 1.00 78.94 77 LYS A O 1
ATOM 622 N N . ILE A 1 78 ? 4.299 12.844 -4.577 1.00 82.94 78 ILE A N 1
ATOM 623 C CA . ILE A 1 78 ? 5.037 12.768 -3.305 1.00 82.94 78 ILE A CA 1
ATOM 624 C C . ILE A 1 78 ? 4.278 13.516 -2.200 1.00 82.94 78 ILE A C 1
ATOM 626 O O . ILE A 1 78 ? 4.060 12.963 -1.120 1.00 82.94 78 ILE A O 1
ATOM 630 N N . LEU A 1 79 ? 3.788 14.729 -2.478 1.00 86.25 79 LEU A N 1
ATOM 631 C CA . LEU A 1 79 ? 2.968 15.486 -1.525 1.00 86.25 79 LEU A CA 1
ATOM 632 C C . LEU A 1 79 ? 1.666 14.758 -1.170 1.00 86.25 79 LEU A C 1
ATOM 634 O O . LEU A 1 79 ? 1.303 14.701 0.006 1.00 86.25 79 LEU A O 1
ATOM 638 N N . SER A 1 80 ? 0.998 14.154 -2.157 1.00 85.56 80 SER A N 1
ATOM 639 C CA . SER A 1 80 ? -0.240 13.389 -1.957 1.00 85.56 80 SER A CA 1
ATOM 640 C C . SER A 1 80 ? -0.057 12.165 -1.055 1.00 85.56 80 SER A C 1
ATOM 642 O O . SER A 1 80 ? -1.034 11.673 -0.502 1.00 85.56 80 SER A O 1
ATOM 644 N N . VAL A 1 81 ? 1.178 11.689 -0.867 1.00 87.50 81 VAL A N 1
ATOM 645 C CA . VAL A 1 81 ? 1.505 10.587 0.047 1.00 87.50 81 VAL A CA 1
ATOM 646 C C . VAL A 1 81 ? 1.992 11.118 1.402 1.00 87.50 81 VAL A C 1
ATOM 648 O O . VAL A 1 81 ? 1.530 10.655 2.446 1.00 87.50 81 VAL A O 1
ATOM 651 N N . LEU A 1 82 ? 2.884 12.116 1.416 1.00 90.12 82 LEU A N 1
ATOM 652 C CA . LEU A 1 82 ? 3.475 12.646 2.652 1.00 90.12 82 LEU A CA 1
ATOM 653 C C . LEU A 1 82 ? 2.490 13.445 3.512 1.00 90.12 82 LEU A C 1
ATOM 655 O O . LEU A 1 82 ? 2.534 13.347 4.743 1.00 90.12 82 LEU A O 1
ATOM 659 N N . ILE A 1 83 ? 1.585 14.214 2.896 1.00 91.38 83 ILE A N 1
ATOM 660 C CA . ILE A 1 83 ? 0.589 15.003 3.634 1.00 91.38 83 ILE A CA 1
ATOM 661 C C . ILE A 1 83 ? -0.363 14.070 4.397 1.00 91.38 83 ILE A C 1
ATOM 663 O O . ILE A 1 83 ? -0.442 14.193 5.625 1.00 91.38 83 ILE A O 1
ATOM 667 N N . PRO A 1 84 ? -1.033 13.089 3.756 1.00 91.00 84 PRO A N 1
ATOM 668 C CA . PRO A 1 84 ? -1.856 12.133 4.486 1.00 91.00 84 PRO A CA 1
ATOM 669 C C . PRO A 1 84 ? -1.099 11.349 5.542 1.00 91.00 84 PRO A C 1
ATOM 671 O O . PRO A 1 84 ? -1.640 11.118 6.620 1.00 91.00 84 PRO A O 1
ATOM 674 N N . LEU A 1 85 ? 0.152 10.973 5.276 1.00 91.94 85 LEU A N 1
ATOM 675 C CA . LEU A 1 85 ? 0.967 10.263 6.250 1.00 91.94 85 LEU A CA 1
ATOM 676 C C . LEU A 1 85 ? 1.264 11.108 7.492 1.00 91.94 85 LEU A C 1
ATOM 678 O O . LEU A 1 85 ? 1.202 10.603 8.614 1.00 91.94 85 LEU A O 1
ATOM 682 N N . THR A 1 86 ? 1.517 12.402 7.312 1.00 92.06 86 THR A N 1
ATOM 683 C CA . THR A 1 86 ? 1.689 13.344 8.424 1.00 92.06 86 THR A CA 1
ATOM 684 C C . THR A 1 86 ? 0.400 13.464 9.237 1.00 92.06 86 THR A C 1
ATOM 686 O O . THR A 1 86 ? 0.440 13.392 10.467 1.00 92.06 86 THR A O 1
ATOM 689 N N . VAL A 1 87 ? -0.756 13.554 8.568 1.00 92.25 87 VAL A N 1
ATOM 690 C CA . VAL A 1 87 ? -2.075 13.586 9.223 1.00 92.25 87 VAL A CA 1
ATOM 691 C C . VAL A 1 87 ? -2.347 12.288 9.984 1.00 92.25 87 VAL A C 1
ATOM 693 O O . VAL A 1 87 ? -2.746 12.343 11.144 1.00 92.25 87 VAL A O 1
ATOM 696 N N . VAL A 1 88 ? -2.073 11.122 9.394 1.00 90.88 88 VAL A N 1
ATOM 697 C CA . VAL A 1 88 ? -2.184 9.827 10.081 1.00 90.88 88 VAL A CA 1
ATOM 698 C C . VAL A 1 88 ? -1.237 9.784 11.281 1.00 90.88 88 VAL A C 1
ATOM 700 O O . VAL A 1 88 ? -1.663 9.414 12.369 1.00 90.88 88 VAL A O 1
ATOM 703 N N . GLY A 1 89 ? 0.011 10.241 11.147 1.00 89.19 89 GLY A N 1
ATOM 704 C CA . GLY A 1 89 ? 0.940 10.397 12.270 1.00 89.19 89 GLY A CA 1
ATOM 705 C C . GLY A 1 89 ? 0.353 11.245 13.404 1.00 89.19 89 GLY A C 1
ATOM 706 O O . GLY A 1 89 ? 0.401 10.838 14.566 1.00 89.19 89 GLY A O 1
ATOM 707 N N . ALA A 1 90 ? -0.281 12.371 13.072 1.00 90.00 90 ALA A N 1
ATOM 708 C CA . ALA A 1 90 ? -0.962 13.233 14.034 1.00 90.00 90 ALA A CA 1
ATOM 709 C C . ALA A 1 90 ? -2.193 12.563 14.675 1.00 90.00 90 ALA A C 1
ATOM 711 O O . ALA A 1 90 ? -2.395 12.700 15.882 1.00 90.00 90 ALA A O 1
ATOM 712 N N . MET A 1 91 ? -2.983 11.787 13.921 1.00 88.88 91 MET A N 1
ATOM 713 C CA . MET A 1 91 ? -4.088 10.982 14.470 1.00 88.88 91 MET A CA 1
ATOM 714 C C . MET A 1 91 ? -3.578 9.983 15.510 1.00 88.88 91 MET A C 1
ATOM 716 O O . MET A 1 91 ? -4.133 9.877 16.604 1.00 88.88 91 MET A O 1
ATOM 720 N N . ARG A 1 92 ? -2.478 9.291 15.204 1.00 90.88 92 ARG A N 1
ATOM 721 C CA . ARG A 1 92 ? -1.858 8.323 16.115 1.00 90.88 92 ARG A CA 1
ATOM 722 C C . ARG A 1 92 ? -1.342 8.994 17.386 1.00 90.88 92 ARG A C 1
ATOM 724 O O . ARG A 1 92 ? -1.601 8.509 18.482 1.00 90.88 92 ARG A O 1
ATOM 731 N N . VAL A 1 93 ? -0.675 10.141 17.256 1.00 88.31 93 VAL A N 1
ATOM 732 C CA . VAL A 1 93 ? -0.245 10.970 18.396 1.00 88.31 93 VAL A CA 1
ATOM 733 C C . VAL A 1 93 ? -1.443 11.422 19.236 1.00 88.31 93 VAL A C 1
ATOM 735 O O . VAL A 1 93 ? -1.402 11.318 20.462 1.00 88.31 93 VAL A O 1
ATOM 738 N N . SER A 1 94 ? -2.533 11.859 18.593 1.00 87.88 94 SER A N 1
ATOM 739 C CA . SER A 1 94 ? -3.767 12.254 19.283 1.00 87.88 94 SER A CA 1
ATOM 740 C C . SER A 1 94 ? -4.319 11.138 20.165 1.00 87.88 94 SER A C 1
ATOM 742 O O . SER A 1 94 ? -4.763 11.394 21.286 1.00 87.88 94 SER A O 1
ATOM 744 N N . MET A 1 95 ? -4.320 9.908 19.650 1.00 86.12 95 MET A N 1
ATOM 745 C CA . MET A 1 95 ? -4.852 8.750 20.355 1.00 86.12 95 MET A CA 1
ATOM 746 C C . MET A 1 95 ? -3.905 8.274 21.463 1.00 86.12 95 MET A C 1
ATOM 748 O O . MET A 1 95 ? -4.361 8.028 22.575 1.00 86.12 95 MET A O 1
ATOM 752 N N . ALA A 1 96 ? -2.597 8.219 21.196 1.00 85.56 96 ALA A N 1
ATOM 753 C CA . ALA A 1 96 ? -1.601 7.745 22.158 1.00 85.56 96 ALA A CA 1
ATOM 754 C C . ALA A 1 96 ? -1.427 8.682 23.369 1.00 85.56 96 ALA A C 1
ATOM 756 O O . ALA A 1 96 ? -1.187 8.217 24.479 1.00 85.56 96 ALA A O 1
ATOM 757 N N . GLU A 1 97 ? -1.523 9.999 23.170 1.00 84.31 97 GLU A N 1
ATOM 758 C CA . GLU A 1 97 ? -1.234 10.996 24.216 1.00 84.31 97 GLU A CA 1
ATOM 759 C C . GLU A 1 97 ? -2.472 11.659 24.810 1.00 84.31 97 GLU A C 1
ATOM 761 O O . GLU A 1 97 ? -2.357 12.472 25.721 1.00 84.31 97 GLU A O 1
ATOM 766 N N . GLN A 1 98 ? -3.647 11.362 24.262 1.00 82.19 98 GLN A N 1
ATOM 767 C CA . GLN A 1 98 ? -4.922 11.938 24.674 1.00 82.19 98 GLN A CA 1
ATOM 768 C C . GLN A 1 98 ? -4.929 13.477 24.812 1.00 82.19 98 GLN A C 1
ATOM 770 O O . GLN A 1 98 ? -5.655 14.025 25.639 1.00 82.19 98 GLN A O 1
ATOM 775 N N . ARG A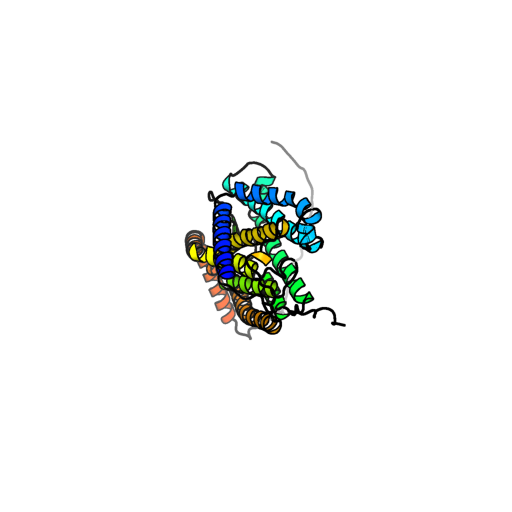 1 99 ? -4.159 14.195 23.980 1.00 75.56 99 ARG A N 1
ATOM 776 C CA . ARG A 1 99 ? -3.997 15.657 24.092 1.00 75.56 99 ARG A CA 1
ATOM 777 C C . ARG A 1 99 ? -5.344 16.402 24.047 1.00 75.56 99 ARG A C 1
ATOM 779 O O . ARG A 1 99 ? -6.181 16.046 23.209 1.00 75.56 99 ARG A O 1
ATOM 786 N N . PRO A 1 100 ? -5.543 17.430 24.896 1.00 74.38 100 PRO A N 1
ATOM 787 C CA . PRO A 1 100 ? -6.748 18.255 24.876 1.00 74.38 100 PRO A CA 1
ATOM 788 C C . PRO A 1 100 ? -6.725 19.245 23.701 1.00 74.38 100 PRO A C 1
ATOM 790 O O . PRO A 1 100 ? -5.669 19.772 23.339 1.00 74.38 100 PRO A O 1
ATOM 793 N N . GLY A 1 101 ? -7.892 19.518 23.108 1.00 83.50 101 GLY A N 1
ATOM 794 C CA . GLY A 1 101 ? -8.066 20.552 22.085 1.00 83.50 101 GLY A CA 1
ATOM 795 C C . GLY A 1 101 ? -8.862 20.089 20.864 1.00 83.50 101 GLY A C 1
ATOM 796 O O . GLY A 1 101 ? -8.770 18.939 20.436 1.00 83.50 101 GLY A O 1
ATOM 797 N N . ARG A 1 102 ? -9.590 21.030 20.244 1.00 85.00 102 ARG A N 1
ATOM 798 C CA . ARG A 1 102 ? -10.551 20.767 19.152 1.00 85.00 102 ARG A CA 1
ATOM 799 C C . ARG A 1 102 ? -9.961 19.980 17.976 1.00 85.00 102 ARG A C 1
ATOM 801 O O . ARG A 1 102 ? -10.614 19.088 17.445 1.00 85.00 102 ARG A O 1
ATOM 808 N N . VAL A 1 103 ? -8.728 20.294 17.571 1.00 86.00 103 VAL A N 1
ATOM 809 C CA . VAL A 1 103 ? -8.052 19.605 16.455 1.00 86.00 103 VAL A CA 1
ATOM 810 C C . VAL A 1 103 ? -7.682 18.171 16.838 1.00 86.00 103 VAL A C 1
ATOM 812 O O . VAL A 1 103 ? -7.931 17.246 16.072 1.00 86.00 103 VAL A O 1
ATOM 815 N N . TRP A 1 104 ? -7.140 17.957 18.039 1.00 86.38 104 TRP A N 1
ATOM 816 C CA . TRP A 1 104 ? -6.766 16.622 18.511 1.00 86.38 104 TRP A CA 1
ATOM 817 C C . TRP A 1 104 ? -7.998 15.730 18.702 1.00 86.38 104 TRP A C 1
ATOM 819 O O . TRP A 1 104 ? -7.985 14.571 18.288 1.00 86.38 104 TRP A O 1
ATOM 829 N N . GLU A 1 105 ? -9.085 16.280 19.240 1.00 86.50 105 GLU A N 1
ATOM 830 C CA . GLU A 1 105 ? -10.372 15.591 19.380 1.00 86.50 105 GLU A CA 1
ATOM 831 C C . GLU A 1 105 ? -10.974 15.203 18.024 1.00 86.50 105 GLU A C 1
ATOM 833 O O . GLU A 1 105 ? -11.449 14.077 17.865 1.00 86.50 105 GLU A O 1
ATOM 838 N N . LEU A 1 106 ? -10.890 16.086 17.020 1.00 87.50 106 LEU A N 1
ATOM 839 C CA . LEU A 1 106 ? -11.307 15.774 15.651 1.00 87.50 106 LEU A CA 1
ATOM 840 C C . LEU A 1 106 ? -10.497 14.608 15.069 1.00 87.50 106 LEU A C 1
ATOM 842 O O . LEU A 1 106 ? -11.086 13.663 14.550 1.00 87.50 106 LEU A O 1
ATOM 846 N N . LEU A 1 107 ? -9.167 14.646 15.197 1.00 86.50 107 LEU A N 1
ATOM 847 C CA . LEU A 1 107 ? -8.270 13.599 14.691 1.00 86.50 107 LEU A CA 1
ATOM 848 C C . LEU A 1 107 ? -8.456 12.247 15.400 1.00 86.50 107 LEU A C 1
ATOM 850 O O . LEU A 1 107 ? -8.159 11.203 14.822 1.00 86.50 107 LEU A O 1
ATOM 854 N N . ARG A 1 108 ? -8.947 12.252 16.646 1.00 84.44 108 ARG A N 1
ATOM 855 C CA . ARG A 1 108 ? -9.277 11.036 17.408 1.00 84.44 108 ARG A CA 1
ATOM 856 C C . ARG A 1 108 ? -10.643 10.465 17.037 1.00 84.44 108 ARG A C 1
ATOM 858 O O . ARG A 1 108 ? -10.903 9.289 17.287 1.00 84.44 108 ARG A O 1
ATOM 865 N N . ASN A 1 109 ? -11.533 11.290 16.488 1.00 84.25 109 ASN A N 1
ATOM 866 C CA . ASN A 1 109 ? -12.907 10.899 16.222 1.00 84.25 109 ASN A CA 1
ATOM 867 C C . ASN A 1 109 ? -12.942 9.727 15.222 1.00 84.25 109 ASN A C 1
ATOM 869 O O . ASN A 1 109 ? -12.423 9.869 14.114 1.00 84.25 109 ASN A O 1
ATOM 873 N N . PRO A 1 110 ? -13.612 8.603 15.543 1.00 82.25 110 PRO A N 1
ATOM 874 C CA . PRO A 1 110 ? -13.749 7.474 14.624 1.00 82.25 110 PRO A CA 1
ATOM 875 C C . PRO A 1 110 ? -14.342 7.855 13.267 1.00 82.25 110 PRO A C 1
ATOM 877 O O . PRO A 1 110 ? -14.036 7.222 12.263 1.00 82.25 110 PRO A O 1
ATOM 880 N N . ARG A 1 111 ? -15.161 8.914 13.200 1.00 83.94 111 ARG A N 1
ATOM 881 C CA . ARG A 1 111 ? -15.680 9.424 11.927 1.00 83.94 111 ARG A CA 1
ATOM 882 C C . ARG A 1 111 ? -14.555 9.891 11.010 1.00 83.94 111 ARG A C 1
ATOM 884 O O . ARG A 1 111 ? -14.649 9.655 9.817 1.00 83.94 111 ARG A O 1
ATOM 891 N N . PHE A 1 112 ? -13.480 10.473 11.544 1.00 88.38 112 PHE A N 1
ATOM 892 C CA . PHE A 1 112 ? -12.347 10.974 10.760 1.00 88.38 112 PHE A CA 1
ATOM 893 C C . PHE A 1 112 ? -11.529 9.861 10.081 1.00 88.38 112 PHE A C 1
ATOM 895 O O . PHE A 1 112 ? -10.736 10.140 9.188 1.00 88.38 112 PHE A O 1
ATOM 902 N N . LEU A 1 113 ? -11.783 8.583 10.397 1.00 87.50 113 LEU A N 1
ATOM 903 C CA . LEU A 1 113 ? -11.232 7.445 9.651 1.00 87.50 113 LEU A CA 1
ATOM 904 C C . LEU A 1 113 ? -11.682 7.414 8.180 1.00 87.50 113 LEU A C 1
ATOM 906 O O . LEU A 1 113 ? -11.142 6.626 7.401 1.00 87.50 113 LEU A O 1
ATOM 910 N N . TRP A 1 114 ? -12.653 8.239 7.767 1.00 89.19 114 TRP A N 1
ATOM 911 C CA . TRP A 1 114 ? -12.962 8.434 6.348 1.00 89.19 114 TRP A CA 1
ATOM 912 C C . TRP A 1 114 ? -11.766 9.023 5.583 1.00 89.19 114 TRP A C 1
ATOM 914 O O . TRP A 1 114 ? -11.606 8.716 4.408 1.00 89.19 114 TRP A O 1
ATOM 924 N N . PHE A 1 115 ? -10.910 9.817 6.240 1.00 90.56 115 PHE A N 1
ATOM 925 C CA . PHE A 1 115 ? -9.749 10.456 5.620 1.00 90.56 115 PHE A CA 1
ATOM 926 C C . PHE A 1 115 ? -8.709 9.440 5.112 1.00 90.56 115 PHE A C 1
ATOM 928 O O . PHE A 1 115 ? -8.469 9.415 3.905 1.00 90.56 115 PHE A O 1
ATOM 935 N N . PRO A 1 116 ? -8.122 8.550 5.946 1.00 89.81 116 PRO A N 1
ATOM 936 C CA . PRO A 1 116 ? -7.173 7.551 5.449 1.00 89.81 116 PRO A CA 1
ATOM 937 C C . PRO A 1 116 ? -7.813 6.574 4.451 1.00 89.81 116 PRO A C 1
ATOM 939 O O . PRO A 1 116 ? -7.153 6.160 3.500 1.00 89.81 116 PRO A O 1
ATOM 942 N N . TYR A 1 117 ? -9.103 6.259 4.612 1.00 90.88 117 TYR A N 1
ATOM 943 C CA . TYR A 1 117 ? -9.865 5.490 3.624 1.00 90.88 117 TYR A CA 1
ATOM 944 C C . TYR A 1 117 ? -9.942 6.212 2.271 1.00 90.88 117 TYR A C 1
ATOM 946 O O . TYR A 1 117 ? -9.659 5.612 1.238 1.00 90.88 117 TYR A O 1
ATOM 954 N N . GLY A 1 118 ? -10.288 7.502 2.271 1.00 91.12 118 GLY A N 1
ATOM 955 C CA . GLY A 1 118 ? -10.410 8.315 1.064 1.00 91.12 118 GLY A CA 1
ATOM 956 C C . GLY A 1 118 ? -9.078 8.482 0.340 1.00 91.12 118 GLY A C 1
ATOM 957 O O . GLY A 1 118 ? -9.039 8.409 -0.882 1.00 91.12 118 GLY A O 1
ATOM 958 N N . ILE A 1 119 ? -7.977 8.624 1.081 1.00 90.88 119 ILE A N 1
ATOM 959 C CA . ILE A 1 119 ? -6.630 8.684 0.501 1.00 90.88 119 ILE A CA 1
ATOM 960 C C . ILE A 1 119 ? -6.228 7.348 -0.126 1.00 90.88 119 ILE A C 1
ATOM 962 O O . ILE A 1 119 ? -5.699 7.346 -1.234 1.00 90.88 119 ILE A O 1
ATOM 966 N N . LEU A 1 120 ? -6.501 6.216 0.532 1.00 91.12 120 LEU A N 1
ATOM 967 C CA . LEU A 1 120 ? -6.257 4.897 -0.059 1.00 91.12 120 LEU A CA 1
ATOM 968 C C . LEU A 1 120 ? -7.082 4.707 -1.341 1.00 91.12 120 LEU A C 1
ATOM 970 O O . LEU A 1 120 ? -6.541 4.293 -2.363 1.00 91.12 120 LEU A O 1
ATOM 974 N N . PHE A 1 121 ? -8.370 5.054 -1.298 1.00 92.56 121 PHE A N 1
ATOM 975 C CA . PHE A 1 121 ? -9.259 4.997 -2.457 1.00 92.56 121 PHE A CA 1
ATOM 976 C C . PHE A 1 121 ? -8.747 5.872 -3.606 1.00 92.56 121 PHE A C 1
ATOM 978 O O . PHE A 1 121 ? -8.696 5.422 -4.750 1.00 92.56 121 PHE A O 1
ATOM 985 N N . LEU A 1 122 ? -8.328 7.106 -3.309 1.00 91.75 122 LEU A N 1
ATOM 986 C CA . LEU A 1 122 ? -7.776 8.025 -4.299 1.00 91.75 122 LEU A CA 1
ATOM 987 C C . LEU A 1 122 ? -6.474 7.483 -4.892 1.00 91.75 122 LEU A C 1
ATOM 989 O O . LEU A 1 122 ? -6.305 7.534 -6.102 1.00 91.75 122 LEU A O 1
ATOM 993 N N . ASN A 1 123 ? -5.589 6.914 -4.070 1.00 89.19 123 ASN A N 1
ATOM 994 C CA . ASN A 1 123 ? -4.326 6.343 -4.531 1.00 89.19 123 ASN A CA 1
ATOM 995 C C . ASN A 1 123 ? -4.540 5.173 -5.504 1.00 89.19 123 ASN A C 1
ATOM 997 O O . ASN A 1 123 ? -3.866 5.113 -6.532 1.00 89.19 123 ASN A O 1
ATOM 1001 N N . ILE A 1 124 ? -5.505 4.291 -5.211 1.00 91.94 124 ILE A N 1
ATOM 1002 C CA . ILE A 1 124 ? -5.878 3.187 -6.106 1.00 91.94 124 ILE A CA 1
ATOM 1003 C C . ILE A 1 124 ? -6.523 3.729 -7.380 1.00 91.94 124 ILE A C 1
ATOM 1005 O O . ILE A 1 124 ? -6.143 3.331 -8.477 1.00 91.94 124 ILE A O 1
ATOM 1009 N N . THR A 1 125 ? -7.468 4.661 -7.245 1.00 92.12 125 THR A N 1
ATOM 1010 C CA . THR A 1 125 ? -8.187 5.254 -8.381 1.00 92.12 125 THR A CA 1
ATOM 1011 C C . THR A 1 125 ? -7.236 5.977 -9.326 1.00 92.12 125 THR A C 1
ATOM 1013 O O . THR A 1 125 ? -7.333 5.811 -10.534 1.00 92.12 125 THR A O 1
ATOM 1016 N N . GLU A 1 126 ? -6.287 6.744 -8.797 1.00 88.75 126 GLU A N 1
ATOM 1017 C CA . GLU A 1 126 ? -5.297 7.461 -9.594 1.00 88.75 126 GLU A CA 1
ATOM 1018 C C . GLU A 1 126 ? -4.437 6.495 -10.416 1.00 88.75 126 GLU A C 1
ATOM 1020 O O . GLU A 1 126 ? -4.326 6.661 -11.626 1.00 88.75 126 GLU A O 1
ATOM 1025 N N . ALA A 1 127 ? -3.890 5.447 -9.794 1.00 88.69 127 ALA A N 1
ATOM 1026 C CA . ALA A 1 127 ? -3.127 4.426 -10.514 1.00 88.69 127 ALA A CA 1
ATOM 1027 C C . ALA A 1 127 ? -4.002 3.632 -11.503 1.00 88.69 127 ALA A C 1
ATOM 1029 O O . ALA A 1 127 ? -3.551 3.319 -12.595 1.00 88.69 127 ALA A O 1
ATOM 1030 N N . THR A 1 128 ? -5.277 3.402 -11.178 1.00 92.56 128 THR A N 1
ATOM 1031 C CA . THR A 1 128 ? -6.249 2.769 -12.085 1.00 92.56 128 THR A CA 1
ATOM 1032 C C . THR A 1 128 ? -6.512 3.621 -13.327 1.00 92.56 128 THR A C 1
ATOM 1034 O O . THR A 1 128 ? -6.564 3.098 -14.435 1.00 92.56 128 THR A O 1
ATOM 1037 N N . LEU A 1 129 ? -6.677 4.937 -13.168 1.00 91.50 129 LEU A N 1
ATOM 1038 C CA . LEU A 1 129 ? -6.830 5.856 -14.299 1.00 91.50 129 LEU A CA 1
ATOM 1039 C C . LEU A 1 129 ? -5.568 5.864 -15.162 1.00 91.50 129 LEU A C 1
ATOM 1041 O O . LEU A 1 129 ? -5.668 5.846 -16.385 1.00 91.50 129 LEU A O 1
ATOM 1045 N N . ARG A 1 130 ? -4.390 5.806 -14.534 1.00 86.31 130 ARG A N 1
ATOM 1046 C CA . ARG A 1 130 ? -3.125 5.674 -15.259 1.00 86.31 130 ARG A CA 1
ATOM 1047 C C . ARG A 1 130 ? -3.021 4.349 -16.012 1.00 86.31 130 ARG A C 1
ATOM 1049 O O . ARG A 1 130 ? -2.656 4.389 -17.177 1.00 86.31 130 ARG A O 1
ATOM 1056 N N . ASP A 1 131 ? -3.418 3.217 -15.422 1.00 88.38 131 ASP A N 1
ATOM 1057 C CA . ASP A 1 131 ? -3.486 1.916 -16.116 1.00 88.38 131 ASP A CA 1
ATOM 1058 C C . ASP A 1 131 ? -4.342 1.992 -17.398 1.00 88.38 131 ASP A C 1
ATOM 1060 O O . ASP A 1 131 ? -4.003 1.384 -18.413 1.00 88.38 131 ASP A O 1
ATOM 1064 N N . VAL A 1 132 ? -5.440 2.762 -17.376 1.00 91.88 132 VAL A N 1
ATOM 1065 C CA . VAL A 1 132 ? -6.288 3.001 -18.559 1.00 91.88 132 VAL A CA 1
ATOM 1066 C C . VAL A 1 132 ? -5.559 3.830 -19.616 1.00 91.88 132 VAL A C 1
ATOM 1068 O O . VAL A 1 132 ? -5.650 3.511 -20.801 1.00 91.88 132 VAL A O 1
ATOM 1071 N N . GLU A 1 133 ? -4.847 4.881 -19.210 1.00 89.62 133 GLU A N 1
ATOM 1072 C CA . GLU A 1 133 ? -4.105 5.761 -20.123 1.00 89.62 133 GLU A CA 1
ATOM 1073 C C . GLU A 1 133 ? -2.963 5.036 -20.842 1.00 89.62 133 GLU A C 1
ATOM 1075 O O . GLU A 1 133 ? -2.739 5.279 -22.026 1.00 89.62 133 GLU A O 1
ATOM 1080 N N . ILE A 1 134 ? -2.280 4.121 -20.149 1.00 85.19 134 ILE A N 1
ATOM 1081 C CA . ILE A 1 134 ? -1.182 3.315 -20.708 1.00 85.19 134 ILE A CA 1
ATOM 1082 C C . ILE A 1 134 ? -1.668 2.035 -21.410 1.00 85.19 134 ILE A C 1
ATOM 1084 O O . ILE A 1 134 ? -0.862 1.287 -21.952 1.00 85.19 134 ILE A O 1
ATOM 1088 N N . GLY A 1 135 ? -2.981 1.780 -21.435 1.00 88.56 135 GLY A N 1
ATOM 1089 C CA . GLY A 1 135 ? -3.592 0.702 -22.220 1.00 88.56 135 GLY A CA 1
ATOM 1090 C C . GLY A 1 135 ? -3.692 -0.666 -21.534 1.00 88.56 135 GLY A C 1
ATOM 1091 O O . GLY A 1 135 ? -4.155 -1.618 -22.164 1.00 88.56 135 GLY A O 1
ATOM 1092 N N . ASN A 1 136 ? -3.347 -0.797 -20.246 1.00 91.12 136 ASN A N 1
ATOM 1093 C CA . ASN A 1 136 ? -3.544 -2.045 -19.495 1.00 91.12 136 ASN A CA 1
ATOM 1094 C C . ASN A 1 136 ? -4.923 -2.090 -18.828 1.00 91.12 136 ASN A C 1
ATOM 1096 O O . ASN A 1 136 ? -5.087 -1.984 -17.610 1.00 91.12 136 ASN A O 1
ATOM 1100 N N . TYR A 1 137 ? -5.947 -2.296 -19.656 1.00 94.94 137 TYR A N 1
ATOM 1101 C CA . TYR A 1 137 ? -7.339 -2.338 -19.207 1.00 94.94 137 TYR A CA 1
ATOM 1102 C C . TYR A 1 137 ? -7.634 -3.477 -18.222 1.00 94.94 137 TYR A C 1
ATOM 1104 O O . TYR A 1 137 ? -8.513 -3.337 -17.371 1.00 94.94 137 TYR A O 1
ATOM 1112 N N . TRP A 1 138 ? -6.899 -4.591 -18.302 1.00 95.62 138 TRP A N 1
ATOM 1113 C CA . TRP A 1 138 ? -7.056 -5.699 -17.359 1.00 95.62 138 TRP A CA 1
ATOM 1114 C C . TRP A 1 138 ? -6.618 -5.299 -15.953 1.00 95.62 138 TRP A C 1
ATOM 1116 O O . TRP A 1 138 ? -7.365 -5.511 -14.996 1.00 95.62 138 TRP A O 1
ATOM 1126 N N . ASN A 1 139 ? -5.449 -4.664 -15.827 1.00 94.75 139 ASN A N 1
ATOM 1127 C CA . ASN A 1 139 ? -4.968 -4.169 -14.541 1.00 94.75 139 ASN A CA 1
ATOM 1128 C C . ASN A 1 139 ? -5.849 -3.022 -14.016 1.00 94.75 139 ASN A C 1
ATOM 1130 O O . ASN A 1 139 ? -6.194 -3.008 -12.835 1.00 94.75 139 ASN A O 1
ATOM 1134 N N . ALA A 1 140 ? -6.336 -2.141 -14.896 1.00 94.62 140 ALA A N 1
ATOM 1135 C CA . ALA A 1 140 ? -7.303 -1.110 -14.518 1.00 94.62 140 ALA A CA 1
ATOM 1136 C C . ALA A 1 140 ? -8.607 -1.702 -13.944 1.00 94.62 140 ALA A C 1
ATOM 1138 O O . ALA A 1 140 ? -9.117 -1.243 -12.920 1.00 94.62 140 ALA A O 1
ATOM 1139 N N . ALA A 1 141 ? -9.148 -2.759 -14.559 1.00 95.81 141 ALA A N 1
ATOM 1140 C CA . ALA A 1 141 ? -10.353 -3.423 -14.065 1.00 95.81 141 ALA A CA 1
ATOM 1141 C C . ALA A 1 141 ? -10.150 -4.026 -12.662 1.00 95.81 141 ALA A C 1
ATOM 1143 O O . ALA A 1 141 ? -11.056 -3.978 -11.825 1.00 95.81 141 ALA A O 1
ATOM 1144 N N . VAL A 1 142 ? -8.950 -4.543 -12.376 1.00 96.56 142 VAL A N 1
ATOM 1145 C CA . VAL A 1 142 ? -8.571 -4.994 -11.028 1.00 96.56 142 VAL A CA 1
ATOM 1146 C C . VAL A 1 142 ? -8.542 -3.824 -10.052 1.00 96.56 142 VAL A C 1
ATOM 1148 O O . VAL A 1 142 ? -9.119 -3.936 -8.973 1.00 96.56 142 VAL A O 1
ATOM 1151 N N . GLY A 1 143 ? -7.943 -2.694 -10.433 1.00 94.38 143 GLY A N 1
ATOM 1152 C CA . GLY A 1 143 ? -7.919 -1.473 -9.626 1.00 94.38 143 GLY A CA 1
ATOM 1153 C C . GLY A 1 143 ? -9.321 -0.972 -9.255 1.00 94.38 143 GLY A C 1
ATOM 1154 O O . GLY A 1 143 ? -9.600 -0.702 -8.084 1.00 94.38 143 GLY A O 1
ATOM 1155 N N . LEU A 1 144 ? -10.259 -0.977 -10.210 1.00 95.12 144 LEU A N 1
ATOM 1156 C CA . LEU A 1 144 ? -11.676 -0.697 -9.942 1.00 95.12 144 LEU A CA 1
ATOM 1157 C C . LEU A 1 144 ? -12.282 -1.699 -8.950 1.00 95.12 144 LEU A C 1
ATOM 1159 O O . LEU A 1 144 ? -12.966 -1.308 -8.002 1.00 95.12 144 LEU A O 1
ATOM 1163 N N . GLY A 1 145 ? -12.008 -2.992 -9.129 1.00 93.94 145 GLY A N 1
ATOM 1164 C CA . GLY A 1 145 ? -12.432 -4.029 -8.191 1.00 93.94 145 GLY A CA 1
ATOM 1165 C C . GLY A 1 145 ? -11.876 -3.812 -6.779 1.00 93.94 145 GLY A C 1
ATOM 1166 O O . GLY A 1 145 ? -12.596 -3.980 -5.789 1.00 93.94 145 GLY A O 1
ATOM 1167 N N . LEU A 1 146 ? -10.610 -3.411 -6.660 1.00 94.25 146 LEU A N 1
ATOM 1168 C CA . LEU A 1 146 ? -9.968 -3.104 -5.385 1.00 94.25 146 LEU A CA 1
ATOM 1169 C C . LEU A 1 146 ? -10.640 -1.913 -4.705 1.00 94.25 146 LEU A C 1
ATOM 1171 O O . LEU A 1 146 ? -10.949 -2.020 -3.521 1.00 94.25 146 LEU A O 1
ATOM 1175 N N . CYS A 1 147 ? -10.966 -0.850 -5.450 1.00 93.31 147 CYS A N 1
ATOM 1176 C CA . CYS A 1 147 ? -11.759 0.283 -4.963 1.00 93.31 147 CYS A CA 1
ATOM 1177 C C . CYS A 1 147 ? -13.133 -0.139 -4.417 1.00 93.31 147 CYS A C 1
ATOM 1179 O O . CYS A 1 147 ? -13.558 0.350 -3.370 1.00 93.31 147 CYS A O 1
ATOM 1181 N N . LEU A 1 148 ? -13.818 -1.071 -5.086 1.00 90.88 148 LEU A N 1
ATOM 1182 C CA . LEU A 1 148 ? -15.126 -1.581 -4.652 1.00 90.88 148 LEU A CA 1
ATOM 1183 C C . LEU A 1 148 ? -15.053 -2.486 -3.414 1.00 90.88 148 LEU A C 1
ATOM 1185 O O . LEU A 1 148 ? -16.047 -2.642 -2.709 1.00 90.88 148 LEU A O 1
ATOM 1189 N N . THR A 1 149 ? -13.893 -3.092 -3.159 1.00 90.50 149 THR A N 1
ATOM 1190 C CA . THR A 1 149 ? -13.688 -4.074 -2.083 1.00 90.50 149 THR A CA 1
ATOM 1191 C C . THR A 1 149 ? -12.850 -3.540 -0.922 1.00 90.50 149 THR A C 1
ATOM 1193 O O . THR A 1 149 ? -12.518 -4.303 -0.008 1.00 90.50 149 THR A O 1
ATOM 1196 N N . ILE A 1 150 ? -12.521 -2.239 -0.913 1.00 87.81 150 ILE A N 1
ATOM 1197 C CA . ILE A 1 150 ? -11.918 -1.595 0.258 1.00 87.81 150 ILE A CA 1
ATOM 1198 C C . ILE A 1 150 ? -12.901 -1.730 1.430 1.00 87.81 150 ILE A C 1
ATOM 1200 O O . ILE A 1 150 ? -14.064 -1.339 1.302 1.00 87.81 150 ILE A O 1
ATOM 1204 N N . PRO A 1 151 ? -12.469 -2.232 2.602 1.00 83.94 151 PRO A N 1
ATOM 1205 C CA . PRO A 1 151 ? -13.339 -2.303 3.766 1.00 83.94 151 PRO A CA 1
ATOM 1206 C C . PRO A 1 151 ? -13.886 -0.916 4.120 1.00 83.94 151 PRO A C 1
ATOM 1208 O O . PRO A 1 151 ? -13.117 0.026 4.318 1.00 83.94 151 PRO A O 1
ATOM 1211 N N . TYR A 1 152 ? -15.208 -0.780 4.223 1.00 83.75 152 TYR A N 1
ATOM 1212 C CA . TYR A 1 152 ? -15.836 0.521 4.454 1.00 83.75 152 TYR A CA 1
ATOM 1213 C C . TYR A 1 152 ? -15.428 1.150 5.792 1.00 83.75 152 TYR A C 1
ATOM 1215 O O . TYR A 1 152 ? -15.573 0.556 6.870 1.00 83.75 152 TYR A O 1
ATOM 1223 N N . SER A 1 153 ? -14.979 2.400 5.726 1.00 79.94 153 SER A N 1
ATOM 1224 C CA . SER A 1 153 ? -14.778 3.251 6.896 1.00 79.94 153 SER A CA 1
ATOM 1225 C C . SER A 1 153 ? -16.110 3.870 7.355 1.00 79.94 153 SER A C 1
ATOM 1227 O O . SER A 1 153 ? -16.945 4.198 6.511 1.00 79.94 153 SER A O 1
ATOM 1229 N N . PRO A 1 154 ? -16.376 4.016 8.670 1.00 77.94 154 PRO A N 1
ATOM 1230 C CA . PRO A 1 154 ? -15.517 3.661 9.806 1.00 77.94 154 PRO A CA 1
ATOM 1231 C C . PRO A 1 154 ? -15.731 2.230 10.338 1.00 77.94 154 PRO A C 1
ATOM 1233 O O . PRO A 1 154 ? -15.129 1.850 11.333 1.00 77.94 154 PRO A O 1
ATOM 1236 N N . ARG A 1 155 ? -16.599 1.414 9.724 1.00 80.38 155 ARG A N 1
ATOM 1237 C CA . ARG A 1 155 ? -17.027 0.114 10.293 1.00 80.38 155 ARG A CA 1
ATOM 1238 C C . ARG A 1 155 ? -15.909 -0.932 10.382 1.00 80.38 155 ARG A C 1
ATOM 1240 O O . ARG A 1 155 ? -15.908 -1.750 11.304 1.00 80.38 155 ARG A O 1
ATOM 1247 N N . PHE A 1 156 ? -14.990 -0.919 9.419 1.00 82.31 156 PHE A N 1
ATOM 1248 C CA . PHE A 1 156 ? -13.879 -1.872 9.315 1.00 82.31 156 PHE A CA 1
ATOM 1249 C C . PHE A 1 156 ? -12.503 -1.220 9.499 1.00 82.31 156 PHE A C 1
ATOM 1251 O O . PHE A 1 156 ? -11.482 -1.830 9.184 1.00 82.31 156 PHE A O 1
ATOM 1258 N N . TRP A 1 157 ? -12.483 0.007 10.015 1.00 86.25 157 TRP A N 1
ATOM 1259 C CA . TRP A 1 157 ? -11.271 0.756 10.313 1.00 86.25 157 TRP A CA 1
ATOM 1260 C C . TRP A 1 157 ? -11.248 1.088 11.794 1.00 86.25 157 TRP A C 1
ATOM 1262 O O . TRP A 1 157 ? -12.282 1.371 12.396 1.00 86.25 157 TRP A O 1
ATOM 1272 N N . GLN A 1 158 ? -10.068 1.051 12.394 1.00 85.69 158 GLN A N 1
ATOM 1273 C CA . GLN A 1 158 ? -9.902 1.341 13.805 1.00 85.69 158 GLN A CA 1
ATOM 1274 C C . GLN A 1 158 ? -8.541 1.970 14.056 1.00 85.69 158 GLN A C 1
ATOM 1276 O O . GLN A 1 158 ? -7.551 1.604 13.434 1.00 85.69 158 GLN A O 1
ATOM 1281 N N . LEU A 1 159 ? -8.497 2.900 15.004 1.00 82.44 159 LEU A N 1
ATOM 1282 C CA . LEU A 1 159 ? -7.256 3.369 15.597 1.00 82.44 159 LEU A CA 1
ATOM 1283 C C . LEU A 1 159 ? -7.162 2.767 17.001 1.00 82.44 159 LEU A C 1
ATOM 1285 O O . LEU A 1 159 ? -8.067 2.973 17.814 1.00 82.44 159 LEU A O 1
ATOM 1289 N N . THR A 1 160 ? -6.133 1.967 17.272 1.00 82.31 160 THR A N 1
ATOM 1290 C CA . THR A 1 160 ? -5.988 1.301 18.574 1.00 82.31 160 THR A CA 1
ATOM 1291 C C . THR A 1 160 ? -5.750 2.340 19.671 1.00 82.31 160 THR A C 1
ATOM 1293 O O . THR A 1 160 ? -5.046 3.320 19.447 1.00 82.31 160 THR A O 1
ATOM 1296 N N . ALA A 1 161 ? -6.308 2.134 20.865 1.00 73.38 161 ALA A N 1
ATOM 1297 C CA . ALA A 1 161 ? -6.110 3.035 22.008 1.00 73.38 161 ALA A CA 1
ATOM 1298 C C . ALA A 1 161 ? -4.796 2.770 22.777 1.00 73.38 161 ALA A C 1
ATOM 1300 O O . ALA A 1 161 ? -4.554 3.363 23.825 1.00 73.38 161 ALA A O 1
ATOM 1301 N N . ASP A 1 162 ? -3.955 1.870 22.267 1.00 76.00 162 ASP A N 1
ATOM 1302 C CA . ASP A 1 162 ? -2.703 1.472 22.905 1.00 76.00 162 ASP A CA 1
ATOM 1303 C C . ASP A 1 162 ? -1.607 2.533 22.732 1.00 76.00 162 ASP A C 1
ATOM 1305 O O . ASP A 1 162 ? -1.695 3.427 21.889 1.00 76.00 162 ASP A O 1
ATOM 1309 N N . ARG A 1 163 ? -0.497 2.367 23.463 1.00 70.75 163 ARG A N 1
ATOM 1310 C CA . ARG A 1 163 ? 0.696 3.236 23.406 1.00 70.75 163 ARG A CA 1
ATOM 1311 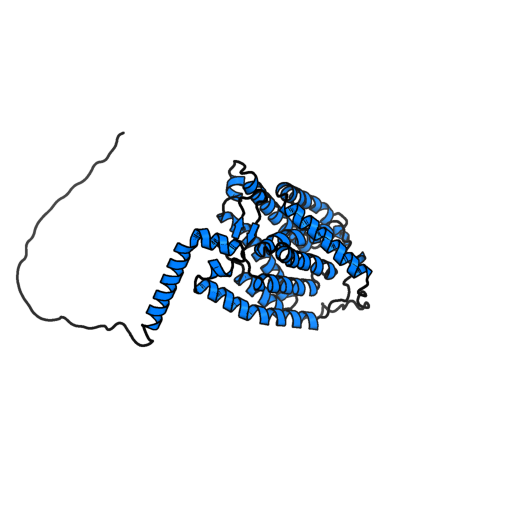C C . ARG A 1 163 ? 1.209 3.506 21.982 1.00 70.75 163 ARG A C 1
ATOM 1313 O O . ARG A 1 163 ? 1.787 4.560 21.729 1.00 70.75 163 ARG A O 1
ATOM 1320 N N . HIS A 1 164 ? 1.017 2.560 21.065 1.00 76.50 164 HIS A N 1
ATOM 1321 C CA . HIS A 1 164 ? 1.463 2.669 19.675 1.00 76.50 164 HIS A CA 1
ATOM 1322 C C . HIS A 1 164 ? 0.403 3.255 18.735 1.00 76.50 164 HIS A 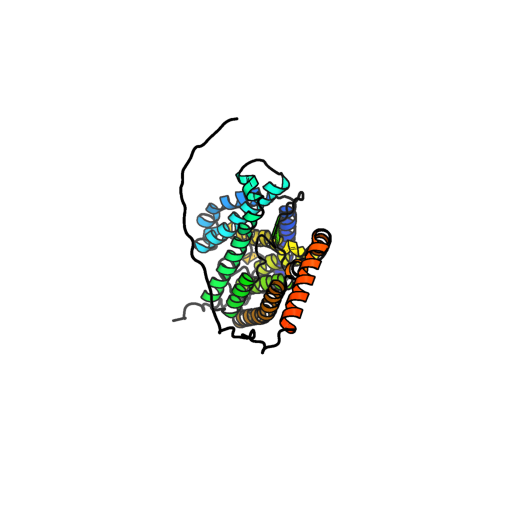C 1
ATOM 1324 O O . HIS A 1 164 ? 0.746 3.584 17.605 1.00 76.50 164 HIS A O 1
ATOM 1330 N N . ALA A 1 165 ? -0.856 3.386 19.168 1.00 81.00 165 ALA A N 1
ATOM 1331 C CA . ALA A 1 165 ? -1.979 3.897 18.383 1.00 81.00 165 ALA A CA 1
ATOM 1332 C C . ALA A 1 165 ? -1.946 3.457 16.911 1.00 81.00 165 ALA A C 1
ATOM 1334 O O . ALA A 1 165 ? -1.663 4.246 16.011 1.00 81.00 165 ALA A O 1
ATOM 1335 N N . GLU A 1 166 ? -2.111 2.163 16.660 1.00 84.50 166 GLU A N 1
ATOM 1336 C CA . GLU A 1 166 ? -1.964 1.603 15.316 1.00 84.50 166 GLU A CA 1
ATOM 1337 C C . GLU A 1 166 ? -3.221 1.845 14.481 1.00 84.50 166 GLU A C 1
ATOM 1339 O O . GLU A 1 166 ? -4.339 1.707 14.978 1.00 84.50 166 GLU A O 1
ATOM 1344 N N . LEU A 1 167 ? -3.039 2.200 13.207 1.00 85.38 167 LEU A N 1
ATOM 1345 C CA . LEU A 1 167 ? -4.137 2.276 12.251 1.00 85.38 167 LEU A CA 1
ATOM 1346 C C . LEU A 1 167 ? -4.379 0.880 11.679 1.00 85.38 167 LEU A C 1
ATOM 1348 O O . LEU A 1 167 ? -3.530 0.327 10.984 1.00 85.38 167 LEU A O 1
ATOM 1352 N N . ILE A 1 168 ? -5.542 0.325 11.984 1.00 86.31 168 ILE A N 1
ATOM 1353 C CA . ILE A 1 168 ? -5.967 -1.010 11.589 1.00 86.31 168 ILE A CA 1
ATOM 1354 C C . ILE A 1 168 ? -7.071 -0.880 10.542 1.00 86.31 168 ILE A C 1
ATOM 1356 O O . ILE A 1 168 ? -8.102 -0.249 10.783 1.00 86.31 168 ILE A O 1
ATOM 1360 N N . ALA A 1 169 ? -6.871 -1.535 9.403 1.00 84.69 169 ALA A N 1
ATOM 1361 C CA . ALA A 1 169 ? -7.915 -1.799 8.425 1.00 84.69 169 ALA A CA 1
ATOM 1362 C C . ALA A 1 169 ? -8.109 -3.315 8.333 1.00 84.69 169 ALA A C 1
ATOM 1364 O O . ALA A 1 169 ? -7.153 -4.058 8.109 1.00 84.69 169 ALA A O 1
ATOM 1365 N N . TYR A 1 170 ? -9.340 -3.787 8.524 1.00 84.25 170 TYR A N 1
ATOM 1366 C CA . TYR A 1 170 ? -9.655 -5.215 8.479 1.00 84.25 170 TYR A CA 1
ATOM 1367 C C . TYR A 1 170 ? -9.770 -5.697 7.027 1.00 84.25 170 TYR A C 1
ATOM 1369 O O . TYR A 1 170 ? -10.867 -5.894 6.506 1.00 84.25 170 TYR A O 1
ATOM 1377 N N . THR A 1 171 ? -8.627 -5.837 6.357 1.00 84.75 171 THR A N 1
ATOM 1378 C CA . THR A 1 171 ? -8.520 -6.401 5.008 1.00 84.75 171 THR A CA 1
ATOM 1379 C C . THR A 1 171 ? -8.355 -7.922 5.053 1.00 84.75 171 THR A C 1
ATOM 1381 O O . THR A 1 171 ? -7.985 -8.527 6.063 1.00 84.75 171 THR A O 1
ATOM 1384 N N . THR A 1 172 ? -8.657 -8.579 3.935 1.00 85.31 172 THR A N 1
ATOM 1385 C CA . THR A 1 172 ? -8.444 -10.025 3.789 1.00 85.31 172 THR A CA 1
ATOM 1386 C C . THR A 1 172 ? -7.095 -10.301 3.127 1.00 85.31 172 THR A C 1
ATOM 1388 O O . THR A 1 172 ? -6.619 -9.481 2.359 1.00 85.31 172 THR A O 1
ATOM 1391 N N . VAL A 1 173 ? -6.487 -11.467 3.370 1.00 84.31 173 VAL A N 1
ATOM 1392 C CA . VAL A 1 173 ? -5.238 -11.876 2.689 1.00 84.31 173 VAL A CA 1
ATOM 1393 C C . VAL A 1 173 ? -5.426 -11.947 1.179 1.00 84.31 173 VAL A C 1
ATOM 1395 O O . VAL A 1 173 ? -4.523 -11.563 0.457 1.00 84.31 173 VAL A O 1
ATOM 1398 N N . ALA A 1 174 ? -6.602 -12.366 0.699 1.00 88.25 174 ALA A N 1
ATOM 1399 C CA . ALA A 1 174 ? -6.906 -12.314 -0.728 1.00 88.25 174 ALA A CA 1
ATOM 1400 C C . ALA A 1 174 ? -6.846 -10.869 -1.248 1.00 88.25 174 ALA A C 1
ATOM 1402 O O . ALA A 1 174 ? -6.191 -10.615 -2.251 1.00 88.25 174 ALA A O 1
ATOM 1403 N N . TRP A 1 175 ? -7.445 -9.920 -0.516 1.00 91.12 175 TRP A N 1
ATOM 1404 C CA . TRP A 1 175 ? -7.371 -8.499 -0.861 1.00 91.12 175 TRP A CA 1
ATOM 1405 C C . TRP A 1 175 ? -5.934 -7.977 -0.834 1.00 91.12 175 TRP A C 1
ATOM 1407 O O . TRP A 1 175 ? -5.518 -7.347 -1.795 1.00 91.12 175 TRP A O 1
ATOM 1417 N N . ASN A 1 176 ? -5.164 -8.279 0.216 1.00 91.19 176 ASN A N 1
ATOM 1418 C CA . ASN A 1 176 ? -3.767 -7.849 0.329 1.00 91.19 176 ASN A CA 1
ATOM 1419 C C . ASN A 1 176 ? -2.924 -8.405 -0.823 1.00 91.19 176 ASN A C 1
ATOM 1421 O O . ASN A 1 176 ? -2.222 -7.646 -1.475 1.00 91.19 176 ASN A O 1
ATOM 1425 N N . PHE A 1 177 ? -3.068 -9.694 -1.138 1.00 91.50 177 PHE A N 1
ATOM 1426 C CA . PHE A 1 177 ? -2.342 -10.340 -2.226 1.00 91.50 177 PHE A CA 1
ATOM 1427 C C . PHE A 1 177 ? -2.689 -9.738 -3.591 1.00 91.50 177 PHE A C 1
ATOM 1429 O O . PHE A 1 177 ? -1.788 -9.372 -4.343 1.00 91.50 177 PHE A O 1
ATOM 1436 N N . VAL A 1 178 ? -3.983 -9.595 -3.907 1.00 94.25 178 VAL A N 1
ATOM 1437 C CA . VAL A 1 178 ? -4.418 -9.004 -5.183 1.00 94.25 178 VAL A CA 1
ATOM 1438 C C . VAL A 1 178 ? -3.987 -7.545 -5.270 1.00 94.25 178 VAL A C 1
ATOM 1440 O O . VAL A 1 178 ? -3.491 -7.135 -6.311 1.00 94.25 178 VAL A O 1
ATOM 1443 N N . TYR A 1 179 ? -4.091 -6.780 -4.183 1.00 93.44 179 TYR A N 1
ATOM 1444 C CA . TYR A 1 179 ? -3.611 -5.401 -4.130 1.00 93.44 179 TYR A CA 1
ATOM 1445 C C . TYR A 1 179 ? -2.093 -5.318 -4.337 1.00 93.44 179 TYR A C 1
ATOM 1447 O O . TYR A 1 179 ? -1.636 -4.511 -5.141 1.00 93.44 179 TYR A O 1
ATOM 1455 N N . THR A 1 180 ? -1.308 -6.165 -3.666 1.00 93.56 180 THR A N 1
ATOM 1456 C CA . THR A 1 180 ? 0.152 -6.236 -3.817 1.00 93.56 180 THR A CA 1
ATOM 1457 C C . THR A 1 180 ? 0.533 -6.589 -5.260 1.00 93.56 180 THR A C 1
ATOM 1459 O O . THR A 1 180 ? 1.364 -5.907 -5.856 1.00 93.56 180 THR A O 1
ATOM 1462 N N . SER A 1 181 ? -0.111 -7.604 -5.845 1.00 94.62 181 SER A N 1
ATOM 1463 C CA . SER A 1 181 ? 0.126 -8.053 -7.224 1.00 94.62 181 SER A CA 1
ATOM 1464 C C . SER A 1 181 ? -0.298 -7.013 -8.268 1.00 94.62 181 SER A C 1
ATOM 1466 O O . SER A 1 181 ? 0.438 -6.758 -9.218 1.00 94.62 181 SER A O 1
ATOM 1468 N N . TRP A 1 182 ? -1.452 -6.367 -8.077 1.00 95.31 182 TRP A N 1
ATOM 1469 C CA . TRP A 1 182 ? -1.940 -5.276 -8.926 1.00 95.31 182 TRP A CA 1
ATOM 1470 C C . TRP A 1 182 ? -0.989 -4.078 -8.899 1.00 95.31 182 TRP A C 1
ATOM 1472 O O . TRP A 1 182 ? -0.638 -3.540 -9.947 1.00 95.31 182 TRP A O 1
ATOM 1482 N N . ASN A 1 183 ? -0.522 -3.688 -7.708 1.00 92.75 183 ASN A N 1
ATOM 1483 C CA . ASN A 1 183 ? 0.409 -2.575 -7.561 1.00 92.75 183 ASN A CA 1
ATOM 1484 C C . ASN A 1 183 ? 1.758 -2.898 -8.212 1.00 92.75 183 ASN A C 1
ATOM 1486 O O . ASN A 1 183 ? 2.347 -2.031 -8.846 1.00 92.75 183 ASN A O 1
ATOM 1490 N N . LEU A 1 184 ? 2.217 -4.150 -8.108 1.00 91.81 184 LEU A N 1
ATOM 1491 C CA . LEU A 1 184 ? 3.445 -4.587 -8.760 1.00 91.81 184 LEU A CA 1
ATOM 1492 C C . LEU A 1 184 ? 3.299 -4.569 -10.288 1.00 91.81 184 LEU A C 1
ATOM 1494 O O . LEU A 1 184 ? 4.151 -3.999 -10.960 1.00 91.81 184 LEU A O 1
ATOM 1498 N N . CYS A 1 185 ? 2.187 -5.077 -10.826 1.00 92.81 185 CYS A N 1
ATOM 1499 C CA . CYS A 1 185 ? 1.869 -4.999 -12.254 1.00 92.81 185 CYS A CA 1
ATOM 1500 C C . CYS A 1 185 ? 1.786 -3.544 -12.756 1.00 92.81 185 CYS A C 1
ATOM 1502 O O . CYS A 1 185 ? 2.275 -3.245 -13.842 1.00 92.81 185 CYS A O 1
ATOM 1504 N N . PHE A 1 186 ? 1.228 -2.629 -11.955 1.00 90.25 186 PHE A N 1
ATOM 1505 C CA . PHE A 1 186 ? 1.225 -1.193 -12.253 1.00 90.25 186 PHE A CA 1
ATOM 1506 C C . PHE A 1 186 ? 2.656 -0.637 -12.325 1.00 90.25 186 PHE A C 1
ATOM 1508 O O . PHE A 1 186 ? 3.029 -0.023 -13.319 1.00 90.25 186 PHE A O 1
ATOM 1515 N N . THR A 1 187 ? 3.492 -0.911 -11.315 1.00 87.75 187 THR A N 1
ATOM 1516 C CA . THR A 1 187 ? 4.893 -0.445 -11.298 1.00 87.75 187 THR A CA 1
ATOM 1517 C C . THR A 1 187 ? 5.750 -1.079 -12.398 1.00 87.75 187 THR A C 1
ATOM 1519 O O . THR A 1 187 ? 6.708 -0.466 -12.853 1.00 87.75 187 THR A O 1
ATOM 1522 N N . TYR A 1 188 ? 5.401 -2.292 -12.843 1.00 87.56 188 TYR A N 1
ATOM 1523 C CA . TYR A 1 188 ? 6.090 -2.993 -13.925 1.00 87.56 188 TYR A CA 1
ATOM 1524 C C . TYR A 1 188 ? 5.885 -2.304 -15.272 1.00 87.56 188 TYR A C 1
ATOM 1526 O O . TYR A 1 188 ? 6.804 -2.291 -16.076 1.00 87.56 188 TYR A O 1
ATOM 1534 N N . GLY A 1 189 ? 4.723 -1.673 -15.483 1.00 81.88 189 GLY A N 1
ATOM 1535 C CA . GLY A 1 189 ? 4.413 -0.892 -16.686 1.00 81.88 189 GLY A CA 1
ATOM 1536 C C . GLY A 1 189 ? 5.287 0.349 -16.887 1.00 81.88 189 GLY A C 1
ATOM 1537 O O . GLY A 1 189 ? 5.114 1.038 -17.884 1.00 81.88 189 GLY A O 1
ATOM 1538 N N . GLY A 1 190 ? 6.200 0.635 -15.953 1.00 68.00 190 GLY A N 1
ATOM 1539 C CA . GLY A 1 190 ? 7.251 1.624 -16.123 1.00 68.00 190 GLY A CA 1
ATOM 1540 C C . GLY A 1 190 ? 6.718 3.044 -16.279 1.00 68.00 190 GLY A C 1
ATOM 1541 O O . GLY A 1 190 ? 6.963 3.667 -17.299 1.00 68.00 190 GLY A O 1
ATOM 1542 N N . TYR A 1 191 ? 5.990 3.554 -15.276 1.00 64.69 191 TYR A N 1
ATOM 1543 C CA . TYR A 1 191 ? 5.429 4.916 -15.287 1.00 64.69 191 TYR A CA 1
ATOM 1544 C C . TYR A 1 191 ? 6.169 5.867 -14.318 1.00 64.69 191 TYR A C 1
ATOM 1546 O O . TYR A 1 191 ? 6.522 5.431 -13.214 1.00 64.69 191 TYR A O 1
ATOM 1554 N N . PRO A 1 192 ? 6.376 7.171 -14.624 1.00 58.25 192 PRO A N 1
ATOM 1555 C CA . PRO A 1 192 ? 7.166 8.065 -13.781 1.00 58.25 192 PRO A CA 1
ATOM 1556 C C . PRO A 1 192 ? 6.535 8.285 -12.399 1.00 58.25 192 PRO A C 1
ATOM 1558 O O . PRO A 1 192 ? 5.321 8.475 -12.285 1.00 58.25 192 PRO A O 1
ATOM 1561 N N . PRO A 1 193 ? 7.332 8.337 -11.318 1.00 52.94 193 PRO A N 1
ATOM 1562 C CA . PRO A 1 193 ? 8.797 8.288 -11.274 1.00 52.94 193 PRO A CA 1
ATOM 1563 C C . PRO A 1 193 ? 9.366 6.863 -11.110 1.00 52.94 193 PRO A C 1
ATOM 1565 O O . PRO A 1 193 ? 10.461 6.710 -10.593 1.00 52.94 193 PRO A O 1
ATOM 1568 N N . GLN A 1 194 ? 8.614 5.808 -11.432 1.00 58.12 194 GLN A N 1
ATOM 1569 C CA . GLN A 1 194 ? 8.958 4.409 -11.126 1.00 58.12 194 GLN A CA 1
ATOM 1570 C C . GLN A 1 194 ? 9.518 3.632 -12.327 1.00 58.12 194 GLN A C 1
ATOM 1572 O O . GLN A 1 194 ? 9.815 2.450 -12.164 1.00 58.12 194 GLN A O 1
ATOM 1577 N N . GLU A 1 195 ? 9.686 4.283 -13.485 1.00 59.81 195 GLU A N 1
ATOM 1578 C CA . GLU A 1 195 ? 10.096 3.663 -14.762 1.00 59.81 195 GLU A CA 1
ATOM 1579 C C . GLU A 1 195 ? 11.365 2.810 -14.636 1.00 59.81 195 GLU A C 1
ATOM 1581 O O . GLU A 1 195 ? 11.446 1.732 -15.214 1.00 59.81 195 GLU A O 1
ATOM 1586 N N . GLU A 1 196 ? 12.296 3.229 -13.777 1.00 62.00 196 GLU A N 1
ATOM 1587 C CA . GLU A 1 196 ? 13.604 2.589 -13.575 1.00 62.00 196 GLU A CA 1
ATOM 1588 C C . GLU A 1 196 ? 13.725 1.897 -12.200 1.00 62.00 196 GLU A C 1
ATOM 1590 O O . GLU A 1 196 ? 14.816 1.544 -11.746 1.00 62.00 196 GLU A O 1
ATOM 1595 N N . HIS A 1 197 ? 12.621 1.750 -11.454 1.00 76.31 197 HIS A N 1
ATOM 1596 C CA . HIS A 1 197 ? 12.649 1.366 -10.029 1.00 76.31 197 HIS A CA 1
ATOM 1597 C C . HIS A 1 197 ? 11.762 0.166 -9.705 1.00 76.31 197 HIS A C 1
ATOM 1599 O O . HIS A 1 197 ? 11.250 0.034 -8.584 1.00 76.31 197 HIS A O 1
ATOM 1605 N N . PHE A 1 198 ? 11.581 -0.740 -10.661 1.00 86.81 198 PHE A N 1
ATOM 1606 C CA . PHE A 1 198 ? 10.783 -1.940 -10.449 1.00 86.81 198 PHE A CA 1
ATOM 1607 C C . PHE A 1 198 ? 11.375 -2.833 -9.345 1.00 86.81 198 PHE A C 1
ATOM 1609 O O . PHE A 1 198 ? 10.642 -3.290 -8.466 1.00 86.81 198 PHE A O 1
ATOM 1616 N N . ALA A 1 199 ? 12.704 -2.985 -9.280 1.00 87.94 199 ALA A N 1
ATOM 1617 C CA . ALA A 1 199 ? 13.365 -3.727 -8.198 1.00 87.94 199 ALA A CA 1
ATOM 1618 C C . ALA A 1 199 ? 13.081 -3.123 -6.805 1.00 87.94 199 ALA A C 1
ATOM 1620 O O . ALA A 1 199 ? 12.774 -3.839 -5.844 1.00 87.94 199 ALA A O 1
ATOM 1621 N N . ALA A 1 200 ? 13.103 -1.794 -6.690 1.00 88.88 200 ALA A N 1
ATOM 1622 C CA . ALA A 1 200 ? 12.758 -1.104 -5.448 1.00 88.88 200 ALA A CA 1
ATOM 1623 C C . ALA A 1 200 ? 11.259 -1.246 -5.111 1.00 88.88 200 ALA A C 1
ATOM 1625 O O . ALA A 1 200 ? 10.896 -1.401 -3.940 1.00 88.88 200 ALA A O 1
ATOM 1626 N N . SER A 1 201 ? 10.399 -1.265 -6.135 1.00 90.00 201 SER A N 1
ATOM 1627 C CA . SER A 1 201 ? 8.953 -1.498 -6.020 1.00 90.00 201 SER A CA 1
ATOM 1628 C C . SER A 1 201 ? 8.641 -2.891 -5.464 1.00 90.00 201 SER A C 1
ATOM 1630 O O . SER A 1 201 ? 7.831 -3.013 -4.540 1.00 90.00 201 SER A O 1
ATOM 1632 N N . ILE A 1 202 ? 9.361 -3.925 -5.921 1.00 92.06 202 ILE A N 1
ATOM 1633 C CA . ILE A 1 202 ? 9.310 -5.274 -5.336 1.00 92.06 202 ILE A CA 1
ATOM 1634 C C . ILE A 1 202 ? 9.639 -5.208 -3.842 1.00 92.06 202 ILE A C 1
ATOM 1636 O O . ILE A 1 202 ? 8.890 -5.750 -3.032 1.00 92.06 202 ILE A O 1
ATOM 1640 N N . CYS A 1 203 ? 10.709 -4.510 -3.451 1.00 93.56 203 CYS A N 1
ATOM 1641 C CA . CYS A 1 203 ? 11.132 -4.429 -2.049 1.00 93.56 203 CYS A CA 1
ATOM 1642 C C . CYS A 1 203 ? 10.064 -3.792 -1.144 1.00 93.56 203 CYS A C 1
ATOM 1644 O O . CYS A 1 203 ? 9.737 -4.339 -0.088 1.00 93.56 203 CYS A O 1
ATOM 1646 N N . ILE A 1 204 ? 9.481 -2.656 -1.548 1.00 92.94 204 ILE A N 1
ATOM 1647 C CA . ILE A 1 204 ? 8.469 -1.966 -0.726 1.00 92.94 204 ILE A CA 1
ATOM 1648 C C . ILE A 1 204 ? 7.173 -2.764 -0.591 1.00 92.94 204 ILE A C 1
ATOM 1650 O O . ILE A 1 204 ? 6.498 -2.673 0.435 1.00 92.94 204 ILE A O 1
ATOM 1654 N N . LEU A 1 205 ? 6.810 -3.533 -1.617 1.00 93.38 205 LEU A N 1
ATOM 1655 C CA . LEU A 1 205 ? 5.616 -4.371 -1.626 1.00 93.38 205 LEU A CA 1
ATOM 1656 C C . LEU A 1 205 ? 5.847 -5.670 -0.849 1.00 93.38 205 LEU A C 1
ATOM 1658 O O . LEU A 1 205 ? 5.019 -6.038 -0.017 1.00 93.38 205 LEU A O 1
ATOM 1662 N N . ALA A 1 206 ? 7.007 -6.302 -1.029 1.00 92.81 206 ALA A N 1
ATOM 1663 C CA . ALA A 1 206 ? 7.406 -7.492 -0.290 1.00 92.81 206 ALA A CA 1
ATOM 1664 C C . ALA A 1 206 ? 7.466 -7.219 1.216 1.00 92.81 206 ALA A C 1
ATOM 1666 O O . ALA A 1 206 ? 6.890 -7.972 1.997 1.00 92.81 206 ALA A O 1
ATOM 1667 N N . VAL A 1 207 ? 8.089 -6.115 1.647 1.00 93.75 207 VAL A N 1
ATOM 1668 C CA . VAL A 1 207 ? 8.118 -5.753 3.073 1.00 93.75 207 VAL A CA 1
ATOM 1669 C C . VAL A 1 207 ? 6.707 -5.498 3.603 1.00 93.75 207 VAL A C 1
ATOM 1671 O O . VAL A 1 207 ? 6.384 -5.975 4.688 1.00 93.75 207 VAL A O 1
ATOM 1674 N N . ALA A 1 208 ? 5.848 -4.805 2.850 1.00 91.62 208 ALA A N 1
ATOM 1675 C CA . ALA A 1 208 ? 4.470 -4.547 3.272 1.00 91.62 208 ALA A CA 1
ATOM 1676 C C . ALA A 1 208 ? 3.632 -5.832 3.434 1.00 91.62 208 ALA A C 1
ATOM 1678 O O . ALA A 1 208 ? 2.800 -5.893 4.337 1.00 91.62 208 ALA A O 1
ATOM 1679 N N . GLU A 1 209 ? 3.869 -6.859 2.613 1.00 91.38 209 GLU A N 1
ATOM 1680 C CA . GLU A 1 209 ? 3.174 -8.155 2.677 1.00 91.38 209 GLU A CA 1
ATOM 1681 C C . GLU A 1 209 ? 3.766 -9.095 3.747 1.00 91.38 209 GLU A C 1
ATOM 1683 O O . GLU A 1 209 ? 3.036 -9.719 4.518 1.00 91.38 209 GLU A O 1
ATOM 1688 N N . ILE A 1 210 ? 5.096 -9.178 3.846 1.00 90.81 210 ILE A N 1
ATOM 1689 C CA . ILE A 1 210 ? 5.793 -10.093 4.767 1.00 90.81 210 ILE A CA 1
ATOM 1690 C C . ILE A 1 210 ? 5.681 -9.603 6.215 1.00 90.81 210 ILE A C 1
ATOM 1692 O O . ILE A 1 210 ? 5.539 -10.409 7.137 1.00 90.81 210 ILE A O 1
ATOM 1696 N N . TYR A 1 211 ? 5.715 -8.289 6.437 1.00 89.38 211 TYR A N 1
ATOM 1697 C CA . TYR A 1 211 ? 5.635 -7.695 7.770 1.00 89.38 211 TYR A CA 1
ATOM 1698 C C . TYR A 1 211 ? 4.438 -8.179 8.611 1.00 89.38 211 TYR A C 1
ATOM 1700 O O . TYR A 1 211 ? 4.658 -8.726 9.700 1.00 89.38 211 TYR A O 1
ATOM 1708 N N . PRO A 1 212 ? 3.180 -8.058 8.143 1.00 86.25 212 PRO A N 1
ATOM 1709 C CA . PRO A 1 212 ? 2.023 -8.551 8.883 1.00 86.25 212 PRO A CA 1
ATOM 1710 C C . PRO A 1 212 ? 2.018 -10.079 9.037 1.00 86.25 212 PRO A C 1
ATOM 1712 O O . PRO A 1 212 ? 1.506 -10.581 10.042 1.00 86.25 212 PRO A O 1
ATOM 1715 N N . LEU A 1 213 ? 2.604 -10.823 8.090 1.00 87.31 213 LEU A N 1
ATOM 1716 C CA . LEU A 1 213 ? 2.701 -12.283 8.156 1.00 87.31 213 LEU A CA 1
ATOM 1717 C C . LEU A 1 213 ? 3.629 -12.736 9.293 1.00 87.31 213 LEU A C 1
ATOM 1719 O O . LEU A 1 213 ? 3.240 -13.573 10.108 1.00 87.31 213 LEU A O 1
ATOM 1723 N N . VAL A 1 214 ? 4.818 -12.139 9.402 1.00 87.56 214 VAL A N 1
ATOM 1724 C CA . VAL A 1 214 ? 5.785 -12.434 10.477 1.00 87.56 214 VAL A CA 1
ATOM 1725 C C . VAL A 1 214 ? 5.259 -11.980 11.832 1.00 87.56 214 VAL A C 1
ATOM 1727 O O . VAL A 1 214 ? 5.369 -12.715 12.812 1.00 87.56 214 VAL A O 1
ATOM 1730 N N . MET A 1 215 ? 4.635 -10.799 11.894 1.00 84.75 215 MET A N 1
ATOM 1731 C CA . MET A 1 215 ? 4.007 -10.303 13.122 1.00 84.75 215 MET A CA 1
ATOM 1732 C C . MET A 1 215 ? 2.727 -11.071 13.486 1.00 84.75 215 MET A C 1
ATOM 1734 O O . MET A 1 215 ? 2.167 -10.831 14.554 1.00 84.75 215 MET A O 1
ATOM 1738 N N . ARG A 1 216 ? 2.262 -11.993 12.624 1.00 83.19 216 ARG A N 1
ATOM 1739 C CA . ARG A 1 216 ? 1.006 -12.755 12.758 1.00 83.19 216 ARG A CA 1
ATOM 1740 C C . ARG A 1 216 ? -0.216 -11.859 12.995 1.00 83.19 216 ARG A C 1
ATOM 1742 O O . ARG A 1 216 ? -1.159 -12.243 13.686 1.00 83.19 216 ARG A O 1
ATOM 1749 N N . ARG A 1 217 ? -0.187 -10.661 12.413 1.00 81.31 217 ARG A N 1
ATOM 1750 C CA . ARG A 1 217 ? -1.196 -9.605 12.545 1.00 81.31 217 ARG A CA 1
ATOM 1751 C C . ARG A 1 217 ? -1.547 -9.072 11.155 1.00 81.31 217 ARG A C 1
ATOM 1753 O O . ARG A 1 217 ? -0.982 -8.060 10.731 1.00 81.31 217 ARG A O 1
ATOM 1760 N N . PRO A 1 218 ? -2.431 -9.765 10.409 1.00 78.31 218 PRO A N 1
ATOM 1761 C CA . PRO A 1 218 ? -2.781 -9.409 9.029 1.00 78.31 218 PRO A CA 1
ATOM 1762 C C . PRO A 1 218 ? -3.341 -7.986 8.898 1.00 78.31 218 PRO A C 1
ATOM 1764 O O . PRO A 1 218 ? -3.183 -7.351 7.859 1.00 78.31 218 PRO A O 1
ATOM 1767 N N . GLU A 1 219 ? -3.942 -7.462 9.963 1.00 81.69 219 GLU A N 1
ATOM 1768 C CA . GLU A 1 219 ? -4.495 -6.114 10.033 1.00 81.69 219 GLU A CA 1
ATOM 1769 C C . GLU A 1 219 ? -3.454 -4.979 9.956 1.00 81.69 219 GLU A C 1
ATOM 1771 O O . GLU A 1 219 ? -3.819 -3.822 9.743 1.00 81.69 219 GLU A O 1
ATOM 1776 N N . LEU A 1 220 ? -2.159 -5.294 10.096 1.00 85.69 220 LEU A N 1
ATOM 1777 C CA . LEU A 1 220 ? -1.060 -4.327 9.980 1.00 85.69 220 LEU A CA 1
ATOM 1778 C C . LEU A 1 220 ? -0.639 -4.044 8.534 1.00 85.69 220 LEU A C 1
ATOM 1780 O O . LEU A 1 220 ? 0.224 -3.195 8.319 1.00 85.69 220 LEU A O 1
ATOM 1784 N N . TYR A 1 221 ? -1.231 -4.720 7.546 1.00 88.25 221 TYR A N 1
ATOM 1785 C CA . TYR A 1 221 ? -0.856 -4.577 6.138 1.00 88.25 221 TYR A CA 1
ATOM 1786 C C . TYR A 1 221 ? -0.884 -3.117 5.659 1.00 88.25 221 TYR A C 1
ATOM 1788 O O . TYR A 1 221 ? 0.125 -2.589 5.191 1.00 88.25 221 TYR A O 1
ATOM 1796 N N . ILE A 1 222 ? -2.015 -2.428 5.849 1.00 87.81 222 ILE A N 1
ATOM 1797 C CA . ILE A 1 222 ? -2.165 -1.023 5.442 1.00 87.81 222 ILE A CA 1
ATOM 1798 C C . ILE A 1 222 ? -1.170 -0.130 6.189 1.00 87.81 222 ILE A C 1
ATOM 1800 O O . ILE A 1 222 ? -0.577 0.763 5.591 1.00 87.81 222 ILE A O 1
ATOM 1804 N N . MET A 1 223 ? -0.918 -0.410 7.468 1.00 87.94 223 MET A N 1
ATOM 1805 C CA . MET A 1 223 ? 0.045 0.343 8.267 1.00 87.94 223 MET A CA 1
ATOM 1806 C C . MET A 1 223 ? 1.480 0.196 7.740 1.00 87.94 223 MET A C 1
ATOM 1808 O O . MET A 1 223 ? 2.193 1.188 7.602 1.00 87.94 223 MET A O 1
ATOM 1812 N N . ALA A 1 224 ? 1.898 -1.023 7.392 1.00 89.94 224 ALA A N 1
ATOM 1813 C CA . ALA A 1 224 ? 3.198 -1.268 6.772 1.00 89.94 224 ALA A CA 1
ATOM 1814 C C . ALA A 1 224 ? 3.291 -0.607 5.386 1.00 89.94 224 ALA A C 1
ATOM 1816 O O . ALA A 1 224 ? 4.303 0.015 5.047 1.00 89.94 224 ALA A O 1
ATOM 1817 N N . ARG A 1 225 ? 2.213 -0.669 4.594 1.00 89.88 225 ARG A N 1
ATOM 1818 C CA . ARG A 1 225 ? 2.165 -0.064 3.258 1.00 89.88 225 ARG A CA 1
ATOM 1819 C C . ARG A 1 225 ? 2.281 1.459 3.295 1.00 89.88 225 ARG A C 1
ATOM 1821 O O . ARG A 1 225 ? 3.011 2.030 2.488 1.00 89.88 225 ARG A O 1
ATOM 1828 N N . ILE A 1 226 ? 1.617 2.101 4.255 1.00 89.25 226 ILE A N 1
ATOM 1829 C CA . ILE A 1 226 ? 1.644 3.555 4.448 1.00 89.25 226 ILE A CA 1
ATOM 1830 C C . ILE A 1 226 ? 3.067 4.076 4.702 1.00 89.25 226 ILE A C 1
ATOM 1832 O O . ILE A 1 226 ? 3.342 5.219 4.359 1.00 89.25 226 ILE A O 1
ATOM 1836 N N . TYR A 1 227 ? 3.982 3.269 5.251 1.00 90.69 227 TYR A N 1
ATOM 1837 C CA . TYR A 1 227 ? 5.373 3.685 5.469 1.00 90.69 227 TYR A CA 1
ATOM 1838 C C . TYR A 1 227 ? 6.322 3.321 4.332 1.00 90.69 227 TYR A C 1
ATOM 1840 O O . TYR A 1 227 ? 7.211 4.104 4.017 1.00 90.69 227 TYR A O 1
ATOM 1848 N N . THR A 1 228 ? 6.154 2.160 3.703 1.00 92.50 228 THR A N 1
ATOM 1849 C CA . THR A 1 228 ? 7.100 1.681 2.680 1.00 92.50 228 THR A CA 1
ATOM 1850 C C . THR A 1 228 ? 7.100 2.541 1.412 1.00 92.50 228 THR A C 1
ATOM 1852 O O . THR A 1 228 ? 8.169 2.870 0.902 1.00 92.50 228 THR A O 1
ATOM 1855 N N . LEU A 1 229 ? 5.925 2.959 0.929 1.00 88.88 229 LEU A N 1
ATOM 1856 C CA . LEU A 1 229 ? 5.804 3.799 -0.269 1.00 88.88 229 LEU A CA 1
ATOM 1857 C C . LEU A 1 229 ? 6.464 5.188 -0.103 1.00 88.88 229 LEU A C 1
ATOM 1859 O O . LEU A 1 229 ? 7.291 5.546 -0.941 1.00 88.88 229 LEU A O 1
ATOM 1863 N N . PRO A 1 230 ? 6.165 5.981 0.943 1.00 88.94 230 PRO A N 1
ATOM 1864 C CA . PRO A 1 230 ? 6.796 7.287 1.114 1.00 88.94 230 PRO A CA 1
ATOM 1865 C C . PRO A 1 230 ? 8.298 7.234 1.385 1.00 88.94 230 PRO A C 1
ATOM 1867 O O . PRO A 1 230 ? 8.980 8.171 0.988 1.00 88.94 230 PRO A O 1
ATOM 1870 N N . VAL A 1 231 ? 8.838 6.163 1.991 1.00 90.88 231 VAL A N 1
ATOM 1871 C CA . VAL A 1 231 ? 10.304 5.988 2.064 1.00 90.88 231 VAL A CA 1
ATOM 1872 C C . VAL A 1 231 ? 10.893 5.960 0.656 1.00 90.88 231 VAL A C 1
ATOM 1874 O O . VAL A 1 231 ? 11.807 6.727 0.373 1.00 90.88 231 VAL A O 1
ATOM 1877 N N . LEU A 1 232 ? 10.352 5.120 -0.233 1.00 88.31 232 LEU A N 1
ATOM 1878 C CA . LEU A 1 232 ? 10.826 5.029 -1.616 1.00 88.31 232 LEU A CA 1
ATOM 1879 C C . LEU A 1 232 ? 10.718 6.375 -2.335 1.00 88.31 232 LEU A C 1
ATOM 1881 O O . LEU A 1 232 ? 11.693 6.841 -2.914 1.00 88.31 232 LEU A O 1
ATOM 1885 N N . MET A 1 233 ? 9.553 7.015 -2.246 1.00 84.62 233 MET A N 1
ATOM 1886 C CA . MET A 1 233 ? 9.295 8.303 -2.892 1.00 84.62 233 MET A CA 1
ATOM 1887 C C . MET A 1 233 ? 10.221 9.413 -2.378 1.00 84.62 233 MET A C 1
ATOM 1889 O O . MET A 1 233 ? 10.686 10.233 -3.163 1.00 84.62 233 MET A O 1
ATOM 1893 N N . LEU A 1 234 ? 10.518 9.435 -1.076 1.00 86.44 234 LEU A N 1
ATOM 1894 C CA . LEU A 1 234 ? 11.434 10.409 -0.488 1.00 86.44 234 LEU A CA 1
ATOM 1895 C C . LEU A 1 234 ? 12.883 10.151 -0.909 1.00 86.44 234 LEU A C 1
ATOM 1897 O O . LEU A 1 234 ? 13.592 11.106 -1.213 1.00 86.44 234 LEU A O 1
ATOM 1901 N N . VAL A 1 235 ? 13.317 8.886 -0.948 1.00 85.69 235 VAL A N 1
ATOM 1902 C CA . VAL A 1 235 ? 14.654 8.531 -1.447 1.00 85.69 235 VAL A CA 1
ATOM 1903 C C . VAL A 1 235 ? 14.787 8.982 -2.897 1.00 85.69 235 VAL A C 1
ATOM 1905 O O . VAL A 1 235 ? 15.698 9.742 -3.185 1.00 85.69 235 VAL A O 1
ATOM 1908 N N . ILE A 1 236 ? 13.838 8.640 -3.773 1.00 80.06 236 ILE A N 1
ATOM 1909 C CA . ILE A 1 236 ? 13.844 9.092 -5.175 1.00 80.06 236 ILE A CA 1
ATOM 1910 C C . ILE A 1 236 ? 13.852 10.627 -5.269 1.00 80.06 236 ILE A C 1
ATOM 1912 O O . ILE A 1 236 ? 14.620 11.189 -6.044 1.00 80.06 236 ILE A O 1
ATOM 1916 N N . GLY A 1 237 ? 13.032 11.312 -4.464 1.00 75.88 237 GLY A N 1
ATOM 1917 C CA . GLY A 1 237 ? 12.909 12.771 -4.500 1.00 75.88 237 GLY A CA 1
ATOM 1918 C C . GLY A 1 237 ? 14.146 13.530 -4.005 1.00 75.88 237 GLY A C 1
ATOM 1919 O O . GLY A 1 237 ? 14.417 14.627 -4.487 1.00 75.88 237 GLY A O 1
ATOM 1920 N N . VAL A 1 238 ? 14.895 12.973 -3.047 1.00 81.00 238 VAL A N 1
ATOM 1921 C CA . VAL A 1 238 ? 16.094 13.610 -2.471 1.00 81.00 238 VAL A CA 1
ATOM 1922 C C . VAL A 1 238 ? 17.370 13.157 -3.180 1.00 81.00 238 VAL A C 1
ATOM 1924 O O . VAL A 1 238 ? 18.217 13.989 -3.502 1.00 81.00 238 VAL A O 1
ATOM 1927 N N . TYR A 1 239 ? 17.524 11.850 -3.392 1.00 80.94 239 TYR A N 1
ATOM 1928 C CA . TYR A 1 239 ? 18.681 11.244 -4.041 1.00 80.94 239 TYR A CA 1
ATOM 1929 C C . TYR A 1 239 ? 18.351 9.848 -4.590 1.00 80.94 239 TYR A C 1
ATOM 1931 O O . TYR A 1 239 ? 18.285 8.859 -3.850 1.00 80.94 239 TYR A O 1
ATOM 1939 N N . ASN A 1 240 ? 18.183 9.755 -5.907 1.00 79.69 240 ASN A N 1
ATOM 1940 C CA . ASN A 1 240 ? 17.817 8.507 -6.559 1.00 79.69 240 ASN A CA 1
ATOM 1941 C C . ASN A 1 240 ? 19.015 7.563 -6.733 1.00 79.69 240 ASN A C 1
ATOM 1943 O O . ASN A 1 240 ? 19.735 7.605 -7.725 1.00 79.69 240 ASN A O 1
ATOM 1947 N N . ILE A 1 241 ? 19.219 6.698 -5.741 1.00 83.06 241 ILE A N 1
ATOM 1948 C CA . ILE A 1 241 ? 20.300 5.704 -5.723 1.00 83.06 241 ILE A CA 1
ATOM 1949 C C . ILE A 1 241 ? 19.959 4.418 -6.498 1.00 83.06 241 ILE A C 1
ATOM 1951 O O . ILE A 1 241 ? 20.851 3.626 -6.801 1.00 83.06 241 ILE A O 1
ATOM 1955 N N . PHE A 1 242 ? 18.676 4.180 -6.791 1.00 84.06 242 PHE A N 1
ATOM 1956 C CA . PHE A 1 242 ? 18.173 2.878 -7.237 1.00 84.06 242 PHE A CA 1
ATOM 1957 C C . PHE A 1 242 ? 18.737 2.393 -8.577 1.00 84.06 242 PHE A C 1
ATOM 1959 O O . PHE A 1 242 ? 19.144 1.230 -8.602 1.00 84.06 242 PHE A O 1
ATOM 1966 N N . PRO A 1 243 ? 18.871 3.230 -9.626 1.00 80.44 243 PRO A N 1
ATOM 1967 C CA . PRO A 1 243 ? 19.489 2.804 -10.884 1.00 80.44 243 PRO A CA 1
ATOM 1968 C C . PRO A 1 243 ? 20.915 2.272 -10.696 1.00 80.44 243 PRO A C 1
ATOM 1970 O O . PRO A 1 243 ? 21.333 1.332 -11.359 1.00 80.44 243 PRO A O 1
ATOM 1973 N N . THR A 1 244 ? 21.660 2.813 -9.728 1.00 82.25 244 THR A N 1
ATOM 1974 C CA . THR A 1 244 ? 23.052 2.416 -9.479 1.00 82.25 244 THR A CA 1
ATOM 1975 C C . THR A 1 244 ? 23.168 1.119 -8.678 1.00 82.25 244 THR A C 1
ATOM 1977 O O . THR A 1 244 ? 24.058 0.311 -8.931 1.00 82.25 244 THR A O 1
ATOM 1980 N N . VAL A 1 245 ? 22.312 0.915 -7.669 1.00 84.44 245 VAL A N 1
ATOM 1981 C CA . VAL A 1 245 ? 22.466 -0.202 -6.708 1.00 84.44 245 VAL A CA 1
ATOM 1982 C C . VAL A 1 245 ? 21.544 -1.386 -6.976 1.00 84.44 245 VAL A C 1
ATOM 1984 O O . VAL A 1 245 ? 21.830 -2.496 -6.522 1.00 84.44 245 VAL A O 1
ATOM 1987 N N . MET A 1 246 ? 20.429 -1.156 -7.667 1.00 85.88 246 MET A N 1
ATOM 1988 C CA . MET A 1 246 ? 19.454 -2.178 -8.040 1.00 85.88 246 MET A CA 1
ATOM 1989 C C . MET A 1 246 ? 18.812 -1.852 -9.400 1.00 85.88 246 MET A C 1
ATOM 1991 O O . MET A 1 246 ? 17.603 -1.620 -9.461 1.00 85.88 246 MET A O 1
ATOM 1995 N N . PRO A 1 247 ? 19.605 -1.825 -10.488 1.00 83.75 247 PRO A N 1
ATOM 1996 C CA . PRO A 1 247 ? 19.082 -1.528 -11.815 1.00 83.75 247 PRO A CA 1
ATOM 1997 C C . PRO A 1 247 ? 18.015 -2.553 -12.205 1.00 83.75 247 PRO A C 1
ATOM 1999 O O . PRO A 1 247 ? 18.197 -3.762 -12.024 1.00 83.75 247 PRO A O 1
ATOM 2002 N N . SER A 1 248 ? 16.904 -2.056 -12.742 1.00 80.94 248 SER A N 1
ATOM 2003 C CA . SER A 1 248 ? 15.831 -2.873 -13.324 1.00 80.94 248 SER A CA 1
ATOM 2004 C C . SER A 1 248 ? 15.551 -2.516 -14.784 1.00 80.94 248 SER A C 1
ATOM 2006 O O . SER A 1 248 ? 14.501 -2.863 -15.324 1.00 80.94 248 SER A O 1
ATOM 2008 N N . ASP A 1 249 ? 16.492 -1.826 -15.424 1.00 77.00 249 ASP A N 1
ATOM 2009 C CA . ASP A 1 249 ? 16.367 -1.394 -16.810 1.00 77.00 249 ASP A CA 1
ATOM 2010 C C . ASP A 1 249 ? 16.290 -2.612 -17.736 1.00 77.00 249 ASP A C 1
ATOM 2012 O O . ASP A 1 249 ? 17.024 -3.592 -17.582 1.00 77.00 249 ASP A O 1
ATOM 2016 N N . GLY A 1 250 ? 15.345 -2.581 -18.674 1.00 74.94 250 GLY A N 1
ATOM 2017 C CA . GLY A 1 250 ? 15.104 -3.685 -19.605 1.00 74.94 250 GLY A CA 1
ATOM 2018 C C . GLY A 1 250 ? 14.408 -4.913 -19.002 1.00 74.94 250 GLY A C 1
ATOM 2019 O O . GLY A 1 250 ? 14.246 -5.908 -19.699 1.00 74.94 250 GLY A O 1
ATOM 2020 N N . TRP A 1 251 ? 13.953 -4.878 -17.741 1.00 83.31 251 TRP A N 1
ATOM 2021 C CA . TRP A 1 251 ? 13.141 -5.975 -17.180 1.00 83.31 251 TRP A CA 1
ATOM 2022 C C . TRP A 1 251 ? 11.720 -6.012 -17.745 1.00 83.31 251 TRP A C 1
ATOM 2024 O O . TRP A 1 251 ? 11.026 -7.018 -17.586 1.00 83.31 251 TRP A O 1
ATOM 2034 N N . PHE A 1 252 ? 11.266 -4.912 -18.342 1.00 86.69 252 PHE A N 1
ATOM 2035 C CA . PHE A 1 252 ? 9.917 -4.773 -18.862 1.00 86.69 252 PHE A CA 1
ATOM 2036 C C . PHE A 1 252 ? 9.700 -5.613 -20.123 1.00 86.69 252 PHE A C 1
ATOM 2038 O O . PHE A 1 252 ? 10.417 -5.484 -21.111 1.00 86.69 252 PHE A O 1
ATOM 2045 N N . ASP A 1 253 ? 8.649 -6.425 -20.091 1.00 87.25 253 ASP A N 1
ATOM 2046 C CA . ASP A 1 253 ? 8.093 -7.129 -21.236 1.00 87.25 253 ASP A CA 1
ATOM 2047 C C . ASP A 1 253 ? 6.583 -6.865 -21.278 1.00 87.25 253 ASP A C 1
ATOM 2049 O O . ASP A 1 253 ? 5.838 -7.178 -20.342 1.00 87.25 253 ASP A O 1
ATOM 2053 N N . GLU A 1 254 ? 6.124 -6.286 -22.387 1.00 88.50 254 GLU A N 1
ATOM 2054 C CA . GLU A 1 254 ? 4.727 -5.889 -22.575 1.00 88.50 254 GLU A CA 1
ATOM 2055 C C . GLU A 1 254 ? 3.764 -7.085 -22.501 1.00 88.50 254 GLU A C 1
ATOM 2057 O O . GLU A 1 254 ? 2.665 -6.982 -21.948 1.00 88.50 254 GLU A O 1
ATOM 2062 N N . ARG A 1 255 ? 4.168 -8.256 -23.011 1.00 91.25 255 ARG A N 1
ATOM 2063 C CA . ARG A 1 255 ? 3.318 -9.454 -22.993 1.00 91.25 255 ARG A CA 1
ATOM 2064 C C . ARG A 1 255 ? 3.150 -9.955 -21.571 1.00 91.25 255 ARG A C 1
ATOM 2066 O O . ARG A 1 255 ? 2.029 -10.267 -21.170 1.00 91.25 255 ARG A O 1
ATOM 2073 N N . VAL A 1 256 ? 4.240 -10.011 -20.806 1.00 91.56 256 VAL A N 1
ATOM 2074 C CA . VAL A 1 256 ? 4.205 -10.382 -19.386 1.00 91.56 256 VAL A CA 1
ATOM 2075 C C . VAL A 1 256 ? 3.313 -9.415 -18.615 1.00 91.56 256 VAL A C 1
ATOM 2077 O O . VAL A 1 256 ? 2.465 -9.856 -17.843 1.00 91.56 256 VAL A O 1
ATOM 2080 N N . TRP A 1 257 ? 3.441 -8.115 -18.868 1.00 91.75 257 TRP A N 1
ATOM 2081 C CA . TRP A 1 257 ? 2.655 -7.078 -18.207 1.00 91.75 257 TRP A CA 1
ATOM 2082 C C . TRP A 1 257 ? 1.142 -7.210 -18.449 1.00 91.75 257 TRP A C 1
ATOM 2084 O O . TRP A 1 257 ? 0.349 -7.172 -17.502 1.00 91.75 257 TRP A O 1
ATOM 2094 N N . ILE A 1 258 ? 0.722 -7.439 -19.697 1.00 92.62 258 ILE A N 1
ATOM 2095 C CA . ILE A 1 258 ? -0.697 -7.629 -20.038 1.00 92.62 258 ILE A CA 1
ATOM 2096 C C . ILE A 1 258 ? -1.230 -8.948 -19.461 1.00 92.62 258 ILE A C 1
ATOM 2098 O O . ILE A 1 258 ? -2.319 -8.976 -18.880 1.00 92.62 258 ILE A O 1
ATOM 2102 N N . ILE A 1 259 ? -0.470 -10.044 -19.587 1.00 95.00 259 ILE A N 1
ATOM 2103 C CA . ILE A 1 259 ? -0.861 -11.358 -19.050 1.00 95.00 259 ILE A CA 1
ATOM 2104 C C . ILE A 1 259 ? -0.997 -11.292 -17.527 1.00 95.00 259 ILE A C 1
ATOM 2106 O O . ILE A 1 259 ? -1.957 -11.830 -16.976 1.00 95.00 259 ILE A O 1
ATOM 2110 N N . TRP A 1 260 ? -0.087 -10.601 -16.841 1.00 95.94 260 TRP A N 1
ATOM 2111 C CA . TRP A 1 260 ? -0.158 -10.401 -15.396 1.00 95.94 260 TRP A CA 1
ATOM 2112 C C . TRP A 1 260 ? -1.428 -9.645 -14.999 1.00 95.94 260 TRP A C 1
ATOM 2114 O O . TRP A 1 260 ? -2.167 -10.108 -14.125 1.00 95.94 260 TRP A O 1
ATOM 2124 N N . GLY A 1 261 ? -1.754 -8.551 -15.693 1.00 94.62 261 GLY A N 1
ATOM 2125 C CA . GLY A 1 261 ? -3.019 -7.838 -15.504 1.00 94.62 261 GLY A CA 1
ATOM 2126 C C . GLY A 1 261 ? -4.237 -8.759 -15.655 1.00 94.62 261 GLY A C 1
ATOM 2127 O O . GLY A 1 261 ? -5.133 -8.754 -14.810 1.00 94.62 261 GLY A O 1
ATOM 2128 N N . ALA A 1 262 ? -4.249 -9.615 -16.682 1.00 96.00 262 ALA A N 1
ATOM 2129 C CA . ALA A 1 262 ? -5.331 -10.573 -16.914 1.00 96.00 262 ALA A CA 1
ATOM 2130 C C . ALA A 1 262 ? -5.427 -11.648 -15.814 1.00 96.00 262 ALA A C 1
ATOM 2132 O O . ALA A 1 262 ? -6.524 -11.966 -15.351 1.00 96.00 262 ALA A O 1
ATOM 2133 N N . VAL A 1 263 ? -4.295 -12.179 -15.340 1.00 96.69 263 VAL A N 1
ATOM 2134 C CA . VAL A 1 263 ? -4.256 -13.123 -14.209 1.00 96.69 263 VAL A CA 1
ATOM 2135 C C . VAL A 1 263 ? -4.807 -12.465 -12.943 1.00 96.69 263 VAL A C 1
ATOM 2137 O O . VAL A 1 263 ? -5.659 -13.048 -12.269 1.00 96.69 263 VAL A O 1
ATOM 2140 N N . ASN A 1 264 ? -4.392 -11.230 -12.648 1.00 96.62 264 ASN A N 1
ATOM 2141 C CA . ASN A 1 264 ? -4.927 -10.462 -11.525 1.00 96.62 264 ASN A CA 1
ATOM 2142 C C . ASN A 1 264 ? -6.445 -10.276 -11.650 1.00 96.62 264 ASN A C 1
ATOM 2144 O O . ASN A 1 264 ? -7.162 -10.417 -10.659 1.00 96.62 264 ASN A O 1
ATOM 2148 N N . PHE A 1 265 ? -6.954 -10.026 -12.859 1.00 96.31 265 PHE A N 1
ATOM 2149 C CA . PHE A 1 265 ? -8.389 -9.893 -13.114 1.00 96.31 265 PHE A CA 1
ATOM 2150 C C . PHE A 1 265 ? -9.158 -11.184 -12.821 1.00 96.31 265 PHE A C 1
ATOM 2152 O O . PHE A 1 265 ? -10.170 -11.152 -12.116 1.00 96.31 265 PHE A O 1
ATOM 2159 N N . VAL A 1 266 ? -8.647 -12.331 -13.271 1.00 96.25 266 VAL A N 1
ATOM 2160 C CA . VAL A 1 266 ? -9.243 -13.644 -12.976 1.00 96.25 266 VAL A CA 1
ATOM 2161 C C . VAL A 1 266 ? -9.286 -13.915 -11.470 1.00 96.25 266 VAL A C 1
ATOM 2163 O O . VAL A 1 266 ? -10.269 -14.468 -10.985 1.00 96.25 266 VAL A O 1
ATOM 2166 N N . LEU A 1 267 ? -8.270 -13.491 -10.712 1.00 94.94 267 LEU A N 1
ATOM 2167 C CA . LEU A 1 267 ? -8.263 -13.602 -9.248 1.00 94.94 267 LEU A CA 1
ATOM 2168 C C . LEU A 1 267 ? -9.227 -12.612 -8.575 1.00 94.94 267 LEU A C 1
ATOM 2170 O O . LEU A 1 267 ? -9.849 -12.939 -7.560 1.00 94.94 267 LEU A O 1
ATOM 2174 N N . MET A 1 268 ? -9.377 -11.415 -9.143 1.00 95.19 268 MET A N 1
ATOM 2175 C CA . MET A 1 268 ? -10.235 -10.362 -8.607 1.00 95.19 268 MET A CA 1
ATOM 2176 C C . MET A 1 268 ? -11.719 -10.734 -8.689 1.00 95.19 268 MET A C 1
ATOM 2178 O O . MET A 1 268 ? -12.463 -10.489 -7.741 1.00 95.19 268 MET A O 1
ATOM 2182 N N . VAL A 1 269 ? -12.164 -11.349 -9.788 1.00 94.44 269 VAL A N 1
ATOM 2183 C CA . VAL A 1 269 ? -13.589 -11.645 -10.019 1.00 94.44 269 VAL A CA 1
ATOM 2184 C C . VAL A 1 269 ? -14.205 -12.495 -8.888 1.00 94.44 269 VAL A C 1
ATOM 2186 O O . VAL A 1 269 ? -15.147 -12.016 -8.246 1.00 94.44 269 VAL A O 1
ATOM 2189 N N . PRO A 1 270 ? -13.685 -13.693 -8.543 1.00 94.38 270 PRO A N 1
ATOM 2190 C CA . PRO A 1 270 ? -14.197 -14.481 -7.420 1.00 94.38 270 PRO A CA 1
ATOM 2191 C C . PRO A 1 270 ? -14.127 -13.732 -6.089 1.00 94.38 270 PRO A C 1
ATOM 2193 O O . PRO A 1 270 ? -15.012 -13.872 -5.245 1.00 94.38 270 PRO A O 1
ATOM 2196 N N . MET A 1 271 ? -13.088 -12.916 -5.900 1.00 93.06 271 MET A N 1
ATOM 2197 C CA . MET A 1 271 ? -12.900 -12.143 -4.680 1.00 93.06 271 MET A CA 1
ATOM 2198 C C . MET A 1 271 ? -13.981 -11.069 -4.508 1.00 93.06 271 MET A C 1
ATOM 2200 O O . MET A 1 271 ? -14.504 -10.926 -3.402 1.00 93.06 271 MET A O 1
ATOM 2204 N N . VAL A 1 272 ? -14.362 -10.350 -5.571 1.00 92.38 272 VAL A N 1
ATOM 2205 C CA . VAL A 1 272 ? -15.463 -9.368 -5.542 1.00 92.38 272 VAL A CA 1
ATOM 2206 C C . VAL A 1 272 ? -16.786 -10.054 -5.211 1.00 92.38 272 VAL A C 1
ATOM 2208 O O . VAL A 1 272 ? -17.511 -9.594 -4.323 1.00 92.38 272 VAL A O 1
ATOM 2211 N N . PHE A 1 273 ? -17.091 -11.175 -5.870 1.00 92.62 273 PHE A N 1
ATOM 2212 C CA . PHE A 1 273 ? -18.303 -11.951 -5.587 1.00 92.62 273 PHE A CA 1
ATOM 2213 C C . PHE A 1 273 ? -18.341 -12.429 -4.135 1.00 92.62 273 PHE A C 1
ATOM 2215 O O . PHE A 1 273 ? -19.343 -12.261 -3.442 1.00 92.62 273 PHE A O 1
ATOM 2222 N N . TRP A 1 274 ? -17.231 -12.968 -3.633 1.00 92.19 274 TRP A N 1
ATOM 2223 C CA . TRP A 1 274 ? -17.142 -13.389 -2.242 1.00 92.19 274 TRP A CA 1
ATOM 2224 C C . TRP A 1 274 ? -17.299 -12.204 -1.280 1.00 92.19 274 TRP A C 1
ATOM 2226 O O . TRP A 1 274 ? -18.080 -12.286 -0.335 1.00 92.19 274 TRP A O 1
ATOM 2236 N N . HIS A 1 275 ? -16.616 -11.086 -1.527 1.00 88.25 275 HIS A N 1
ATOM 2237 C CA . HIS A 1 275 ? -16.661 -9.900 -0.670 1.00 88.25 275 HIS A CA 1
ATOM 2238 C C . HIS A 1 275 ? -18.080 -9.321 -0.569 1.00 88.25 275 HIS A C 1
ATOM 2240 O O . HIS A 1 275 ? -18.582 -9.082 0.531 1.00 88.25 275 HIS A O 1
ATOM 2246 N N . THR A 1 276 ? -18.755 -9.157 -1.708 1.00 88.12 276 THR A N 1
ATOM 2247 C CA . THR A 1 276 ? -20.142 -8.671 -1.773 1.00 88.12 276 THR A CA 1
ATOM 2248 C C . THR A 1 276 ? -21.119 -9.640 -1.106 1.00 88.12 276 THR A C 1
ATOM 2250 O O . THR A 1 276 ? -21.991 -9.209 -0.351 1.00 88.12 276 THR A O 1
ATOM 2253 N N . TRP A 1 277 ? -20.927 -10.951 -1.269 1.00 87.94 277 TRP A N 1
ATOM 2254 C CA . TRP A 1 277 ? -21.724 -11.961 -0.572 1.00 87.94 277 TRP A CA 1
ATOM 2255 C C . TRP A 1 277 ? -21.541 -11.922 0.956 1.00 87.9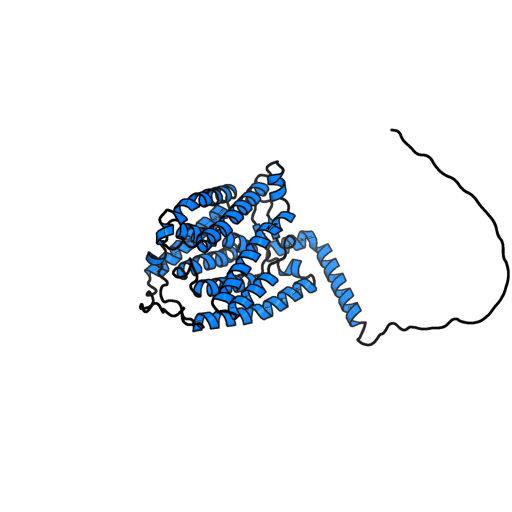4 277 TRP A C 1
ATOM 2257 O O . TRP A 1 277 ? -22.518 -12.020 1.706 1.00 87.94 277 TRP A O 1
ATOM 2267 N N . GLN A 1 278 ? -20.314 -11.724 1.451 1.00 86.31 278 GLN A N 1
ATOM 2268 C CA . GLN A 1 278 ? -20.053 -11.568 2.890 1.00 86.31 278 GLN A CA 1
ATOM 2269 C C . GLN A 1 278 ? -20.711 -10.311 3.472 1.00 86.31 278 GLN A C 1
ATOM 2271 O O . GLN A 1 278 ? -21.174 -10.333 4.617 1.00 86.31 278 GLN A O 1
ATOM 2276 N N . LEU A 1 279 ? -20.769 -9.227 2.695 1.00 84.56 279 LEU A N 1
ATOM 2277 C CA . LEU A 1 279 ? -21.476 -8.005 3.074 1.00 84.56 279 LEU A CA 1
ATOM 2278 C C . LEU A 1 279 ? -22.992 -8.227 3.116 1.00 84.56 279 LEU A C 1
ATOM 2280 O O . LEU A 1 279 ? -23.618 -7.881 4.115 1.00 84.56 279 LEU A O 1
ATOM 2284 N N . HIS A 1 280 ? -23.564 -8.855 2.084 1.00 83.31 280 HIS A N 1
ATOM 2285 C CA . HIS A 1 280 ? -25.000 -9.140 2.004 1.00 83.31 280 HIS A CA 1
ATOM 2286 C C . HIS A 1 280 ? -25.478 -10.049 3.144 1.00 83.31 280 HIS A C 1
ATOM 2288 O O . HIS A 1 280 ? -26.512 -9.806 3.755 1.00 83.31 280 HIS A O 1
ATOM 2294 N N . THR A 1 281 ? -24.701 -11.081 3.477 1.00 80.56 281 THR A N 1
ATOM 2295 C CA . THR A 1 281 ? -25.039 -12.030 4.553 1.00 80.56 281 THR A CA 1
ATOM 2296 C C . THR A 1 281 ? -24.745 -11.502 5.961 1.00 80.56 281 THR A C 1
ATOM 2298 O O . THR A 1 281 ? -24.963 -12.216 6.939 1.00 80.56 281 THR A O 1
ATOM 2301 N N . GLY A 1 282 ? -24.191 -10.291 6.098 1.00 76.06 282 GLY A N 1
ATOM 2302 C CA . GLY A 1 282 ? -23.802 -9.707 7.387 1.00 76.06 282 GLY A CA 1
ATOM 2303 C C . GLY A 1 282 ? -22.604 -10.387 8.068 1.00 76.06 282 GLY A C 1
ATOM 2304 O O . GLY A 1 282 ? -22.180 -9.964 9.145 1.00 76.06 282 GLY A O 1
ATOM 2305 N N . LYS A 1 283 ? -22.008 -11.412 7.443 1.00 79.12 283 LYS A N 1
ATOM 2306 C CA . LYS A 1 283 ? -20.881 -12.188 7.991 1.00 79.12 283 LYS A CA 1
ATOM 2307 C C . LYS A 1 283 ? -19.547 -11.441 7.942 1.00 79.12 283 LYS A C 1
ATOM 2309 O O . LYS A 1 283 ? -18.614 -11.827 8.649 1.00 79.12 283 LYS A O 1
ATOM 2314 N N . ALA A 1 284 ? -19.476 -10.351 7.175 1.00 78.88 284 ALA A N 1
ATOM 2315 C CA . ALA A 1 284 ? -18.294 -9.505 7.012 1.00 78.88 284 ALA A CA 1
ATOM 2316 C C . ALA A 1 284 ? -17.640 -9.078 8.342 1.00 78.88 284 ALA A C 1
ATOM 2318 O O . ALA A 1 284 ? -16.416 -9.025 8.439 1.00 78.88 284 ALA A O 1
ATOM 2319 N N . PHE A 1 285 ? -18.422 -8.840 9.404 1.00 72.81 285 PHE A N 1
ATOM 2320 C CA . PHE A 1 285 ? -17.880 -8.467 10.720 1.00 72.81 285 PHE A CA 1
ATOM 2321 C C . PHE A 1 285 ? -16.978 -9.538 11.345 1.00 72.81 285 PHE A C 1
ATOM 2323 O O . PHE A 1 285 ? -16.094 -9.209 12.137 1.00 72.81 285 PHE A O 1
ATOM 2330 N N . ILE A 1 286 ? -17.187 -10.802 10.988 1.00 75.81 286 ILE A N 1
ATOM 2331 C CA . ILE A 1 286 ? -16.384 -11.922 11.471 1.00 75.81 286 ILE A CA 1
ATOM 2332 C C . ILE A 1 286 ? -15.315 -12.276 10.445 1.00 75.81 286 ILE A C 1
ATOM 2334 O O . ILE A 1 286 ? -14.164 -12.465 10.815 1.00 75.81 286 ILE A O 1
ATOM 2338 N N . THR A 1 287 ? -15.680 -12.378 9.165 1.00 78.19 287 THR A N 1
ATOM 2339 C CA . THR A 1 287 ? -14.798 -12.926 8.124 1.00 78.19 287 THR A CA 1
ATOM 2340 C C . THR A 1 287 ? -13.698 -11.965 7.687 1.00 78.19 287 THR A C 1
ATOM 2342 O O . THR A 1 287 ? -12.632 -12.417 7.264 1.00 78.19 287 THR A O 1
ATOM 2345 N N . PHE A 1 288 ? -13.907 -10.653 7.825 1.00 81.69 288 PHE A N 1
ATOM 2346 C CA . PHE A 1 288 ? -12.865 -9.661 7.542 1.00 81.69 288 PHE A CA 1
ATOM 2347 C C . PHE A 1 288 ? -11.879 -9.508 8.709 1.00 81.69 288 PHE A C 1
ATOM 2349 O O . PHE A 1 288 ? -10.745 -9.083 8.505 1.00 81.69 288 PHE A O 1
ATOM 2356 N N . ARG A 1 289 ? -12.266 -9.915 9.926 1.00 79.31 289 ARG A N 1
ATOM 2357 C CA . ARG A 1 289 ? -11.387 -9.948 11.105 1.00 79.31 289 ARG A CA 1
ATOM 2358 C C . ARG A 1 289 ? -10.697 -11.307 11.212 1.00 79.31 289 ARG A C 1
ATOM 2360 O O . ARG A 1 289 ? -11.282 -12.342 10.903 1.00 79.31 289 ARG A O 1
ATOM 2367 N N . ARG A 1 290 ? -9.438 -11.332 11.649 1.00 73.88 290 ARG A N 1
ATOM 2368 C CA . ARG A 1 290 ? -8.621 -12.558 11.680 1.00 73.88 290 ARG A CA 1
ATOM 2369 C C . ARG A 1 290 ? -7.883 -12.721 12.998 1.00 73.88 290 ARG A C 1
ATOM 2371 O O . ARG A 1 290 ? -7.610 -11.736 13.678 1.00 73.88 290 ARG A O 1
ATOM 2378 N N . GLY A 1 291 ? -7.576 -13.977 13.330 1.00 75.50 291 GLY A N 1
ATOM 2379 C CA . GLY A 1 291 ? -6.850 -14.358 14.542 1.00 75.50 291 GLY A CA 1
ATOM 2380 C C . GLY A 1 291 ? -7.417 -13.684 15.789 1.00 75.50 291 GLY A C 1
ATOM 2381 O O . GLY A 1 291 ? -8.634 -13.631 15.982 1.00 75.50 291 GLY A O 1
ATOM 2382 N N . ARG A 1 292 ? -6.523 -13.072 16.565 1.00 72.38 292 ARG A N 1
ATOM 2383 C CA . ARG A 1 292 ? -6.846 -12.371 17.808 1.00 72.38 292 ARG A CA 1
ATOM 2384 C C . ARG A 1 292 ? -7.918 -11.288 17.642 1.00 72.38 292 ARG A C 1
ATOM 2386 O O . ARG A 1 292 ? -8.791 -11.165 18.491 1.00 72.38 292 ARG A O 1
ATOM 2393 N N . ALA A 1 293 ? -7.925 -10.544 16.534 1.00 72.31 293 ALA A N 1
ATOM 2394 C CA . ALA A 1 293 ? -8.931 -9.503 16.307 1.00 72.31 293 ALA A CA 1
ATOM 2395 C C . ALA A 1 293 ? -10.351 -10.072 16.122 1.00 72.31 293 ALA A C 1
ATOM 2397 O O . ALA A 1 293 ? -11.337 -9.428 16.482 1.00 72.31 293 ALA A O 1
ATOM 2398 N N . ARG A 1 294 ? -10.471 -11.287 15.570 1.00 77.94 294 ARG A N 1
ATOM 2399 C CA . ARG A 1 294 ? -11.755 -11.995 15.471 1.00 77.94 294 ARG A CA 1
ATOM 2400 C C . ARG A 1 294 ? -12.202 -12.501 16.839 1.00 77.94 294 ARG A C 1
ATOM 2402 O O . ARG A 1 294 ? -13.364 -12.320 17.190 1.00 77.94 294 ARG A O 1
ATOM 2409 N N . GLU A 1 295 ? -11.292 -13.110 17.589 1.00 79.31 295 GLU A N 1
ATOM 2410 C CA . GLU A 1 295 ? -11.556 -13.632 18.935 1.00 79.31 295 GLU A CA 1
ATOM 2411 C C . GLU A 1 295 ? -12.006 -12.518 19.884 1.00 79.31 295 GLU A C 1
ATOM 2413 O O . GLU A 1 295 ? -13.050 -12.635 20.519 1.00 79.31 295 GLU A O 1
ATOM 2418 N N . GLU A 1 296 ? -11.295 -11.388 19.904 1.00 78.38 296 GLU A N 1
ATOM 2419 C CA . GLU A 1 296 ? -11.661 -10.234 20.727 1.00 78.38 296 GLU A CA 1
ATOM 2420 C C . GLU A 1 296 ? -13.006 -9.623 20.320 1.00 78.38 296 GLU A C 1
ATOM 2422 O O . GLU A 1 296 ? -13.776 -9.187 21.179 1.00 78.38 296 GLU A O 1
ATOM 2427 N N . PHE A 1 297 ? -13.316 -9.585 19.020 1.00 78.00 297 PHE A N 1
ATOM 2428 C CA . PHE A 1 297 ? -14.606 -9.086 18.552 1.00 78.00 297 PHE A CA 1
ATOM 2429 C C . PHE A 1 297 ? -15.755 -9.993 19.003 1.00 78.00 297 PHE A C 1
ATOM 2431 O O . PHE A 1 297 ? -16.761 -9.485 19.499 1.00 78.00 297 PHE A O 1
ATOM 2438 N N . LEU A 1 298 ? -15.592 -11.313 18.873 1.00 79.69 298 LEU A N 1
ATOM 2439 C CA . LEU A 1 298 ? -16.575 -12.301 19.320 1.00 79.69 298 LEU A CA 1
ATOM 2440 C C . LEU A 1 298 ? -16.733 -12.298 20.843 1.00 79.69 298 LEU A C 1
ATOM 2442 O O . LEU A 1 298 ? -17.855 -12.359 21.323 1.00 79.69 298 LEU A O 1
ATOM 2446 N N . ALA A 1 299 ? -15.653 -12.129 21.605 1.00 80.62 299 ALA A N 1
ATOM 2447 C CA . ALA A 1 299 ? -15.736 -12.013 23.059 1.00 80.62 299 ALA A CA 1
ATOM 2448 C C . ALA A 1 299 ? -16.551 -10.785 23.509 1.00 80.62 299 ALA A C 1
ATOM 2450 O O . ALA A 1 299 ? -17.259 -10.845 24.508 1.00 80.62 299 ALA A O 1
ATOM 2451 N N . ARG A 1 300 ? -16.473 -9.667 22.771 1.00 79.31 300 ARG A N 1
ATOM 2452 C CA . ARG A 1 300 ? -17.187 -8.423 23.116 1.00 79.31 300 ARG A CA 1
ATOM 2453 C C . ARG A 1 300 ? -18.604 -8.333 22.545 1.00 79.31 300 ARG A C 1
ATOM 2455 O O . ARG A 1 300 ? -19.431 -7.628 23.109 1.00 79.31 300 ARG A O 1
ATOM 2462 N N . HIS A 1 301 ? -18.871 -8.980 21.410 1.00 78.44 301 HIS A N 1
ATOM 2463 C CA . HIS A 1 301 ? -20.119 -8.800 20.653 1.00 78.44 301 HIS A CA 1
ATOM 2464 C C . HIS A 1 301 ? -20.802 -10.114 20.251 1.00 78.44 301 HIS A C 1
ATOM 2466 O O . HIS A 1 301 ? -21.749 -10.067 19.465 1.00 78.44 301 HIS A O 1
ATOM 2472 N N . GLY A 1 302 ? -20.344 -11.264 20.754 1.00 73.75 302 GLY A N 1
ATOM 2473 C CA . GLY A 1 302 ? -20.823 -12.602 20.381 1.00 73.75 302 GLY A CA 1
ATOM 2474 C C . GLY A 1 302 ? -22.342 -12.718 20.423 1.00 73.75 302 GLY A C 1
ATOM 2475 O O . GLY A 1 302 ? -22.956 -12.981 19.395 1.00 73.75 302 GLY A O 1
ATOM 2476 N N . ASP A 1 303 ? -22.960 -12.343 21.543 1.00 73.50 303 ASP A N 1
ATOM 2477 C CA . ASP A 1 303 ? -24.418 -12.407 21.726 1.00 73.50 303 ASP A CA 1
ATOM 2478 C C . ASP A 1 303 ? -25.213 -11.549 20.730 1.00 73.50 303 ASP A C 1
ATOM 2480 O O . ASP A 1 303 ? -26.362 -11.846 20.391 1.00 73.50 303 ASP A O 1
ATOM 2484 N N . THR A 1 304 ? -24.638 -10.433 20.284 1.00 73.31 304 THR A N 1
ATOM 2485 C CA . THR A 1 304 ? -25.263 -9.537 19.299 1.00 73.31 304 THR A CA 1
ATOM 2486 C C . THR A 1 304 ? -25.099 -10.100 17.893 1.00 73.31 304 THR A C 1
ATOM 2488 O O . THR A 1 304 ? -26.038 -10.084 17.099 1.00 73.31 304 THR A O 1
ATOM 2491 N N . VAL A 1 305 ? -23.918 -10.636 17.590 1.00 70.44 305 VAL A N 1
ATOM 2492 C CA . VAL A 1 305 ? -23.612 -11.295 16.319 1.00 70.44 305 VAL A CA 1
ATOM 2493 C C . VAL A 1 305 ? -24.482 -12.535 16.134 1.00 70.44 305 VAL A C 1
ATOM 2495 O O . VAL A 1 305 ? -25.061 -12.711 15.064 1.00 70.44 305 VAL A O 1
ATOM 2498 N N . ASP A 1 306 ? -24.650 -13.343 17.177 1.00 71.94 306 ASP A N 1
ATOM 2499 C CA . ASP A 1 306 ? -25.481 -14.544 17.146 1.00 71.94 306 ASP A CA 1
ATOM 2500 C C . ASP A 1 306 ? -26.956 -14.208 16.935 1.00 71.94 306 ASP A C 1
ATOM 2502 O O . ASP A 1 306 ? -27.625 -14.866 16.136 1.00 71.94 306 ASP A O 1
ATOM 2506 N N . ARG A 1 307 ? -27.449 -13.125 17.552 1.00 73.62 307 ARG A N 1
ATOM 2507 C CA . ARG A 1 307 ? -28.805 -12.609 17.311 1.00 73.62 307 ARG A CA 1
ATOM 2508 C C . ARG A 1 307 ? -29.006 -12.119 15.878 1.00 73.62 307 ARG A C 1
ATOM 2510 O O . ARG A 1 307 ? -30.018 -12.455 15.268 1.00 73.62 307 ARG A O 1
ATOM 2517 N N . ILE A 1 308 ? -28.047 -11.383 15.312 1.00 70.94 308 ILE A N 1
ATOM 2518 C CA . ILE A 1 308 ? -28.112 -10.919 13.914 1.00 70.94 308 ILE A CA 1
ATOM 2519 C C . ILE A 1 308 ? -28.071 -12.108 12.947 1.00 70.94 308 ILE A C 1
ATOM 2521 O O . ILE A 1 308 ? -28.856 -12.168 12.004 1.00 70.94 308 ILE A O 1
ATOM 2525 N N . MET A 1 309 ? -27.201 -13.087 13.198 1.00 70.94 309 MET A N 1
ATOM 2526 C CA . MET A 1 309 ? -27.099 -14.300 12.385 1.00 70.94 309 MET A CA 1
ATOM 2527 C C . MET A 1 309 ? -28.357 -15.169 12.488 1.00 70.94 309 MET A C 1
ATOM 2529 O O . MET A 1 309 ? -28.782 -15.752 11.493 1.00 70.94 309 MET A O 1
ATOM 2533 N N . ALA A 1 310 ? -28.961 -15.264 13.674 1.00 72.81 310 ALA A N 1
ATOM 2534 C CA . ALA A 1 310 ? -30.222 -15.969 13.878 1.00 72.81 310 ALA A CA 1
ATOM 2535 C C . ALA A 1 310 ? -31.381 -15.283 13.142 1.00 72.81 310 ALA A C 1
ATOM 2537 O O . ALA A 1 310 ? -32.171 -15.972 12.500 1.00 72.81 310 ALA A O 1
ATOM 2538 N N . LEU A 1 311 ? -31.437 -13.947 13.170 1.00 71.00 311 LEU A N 1
ATOM 2539 C CA . LEU A 1 311 ? -32.417 -13.163 12.418 1.00 71.00 311 LEU A CA 1
ATOM 2540 C C . LEU A 1 311 ? -32.223 -13.303 10.900 1.00 71.00 311 LEU A C 1
ATOM 2542 O O . LEU A 1 311 ? -33.193 -13.474 10.173 1.00 71.00 311 LEU A O 1
ATOM 2546 N N . GLY A 1 312 ? -30.981 -13.283 10.410 1.00 68.50 312 GLY A N 1
ATOM 2547 C CA . GLY A 1 312 ? -30.689 -13.524 8.993 1.00 68.50 312 GLY A CA 1
ATOM 2548 C C . GLY A 1 312 ? -31.179 -14.902 8.540 1.00 68.50 312 GLY A C 1
ATOM 2549 O O . GLY A 1 312 ? -31.914 -15.008 7.564 1.00 68.50 312 GLY A O 1
ATOM 2550 N N . ARG A 1 313 ? -30.878 -15.951 9.319 1.00 72.62 313 ARG A N 1
ATOM 2551 C CA . ARG A 1 313 ? -31.362 -17.314 9.041 1.00 72.62 313 ARG A CA 1
ATOM 2552 C C . ARG A 1 313 ? -32.888 -17.422 9.053 1.00 72.62 313 ARG A C 1
ATOM 2554 O O . ARG A 1 313 ? -33.433 -18.167 8.246 1.00 72.62 313 ARG A O 1
ATOM 2561 N N . SER A 1 314 ? -33.580 -16.717 9.951 1.00 73.19 314 SER A N 1
ATOM 2562 C CA . SER A 1 314 ? -35.047 -16.757 10.006 1.00 73.19 314 SER A CA 1
ATOM 2563 C C . SER A 1 314 ? -35.704 -15.987 8.857 1.00 73.19 314 SER A C 1
ATOM 2565 O O . SER A 1 314 ? -36.733 -16.428 8.348 1.00 73.19 314 SER A O 1
ATOM 2567 N N . LEU A 1 315 ? -35.096 -14.889 8.397 1.00 69.75 315 LEU A N 1
ATOM 2568 C CA . LEU A 1 315 ? -35.533 -14.155 7.207 1.00 69.75 315 LEU A CA 1
ATOM 2569 C C . LEU A 1 315 ? -35.325 -14.974 5.927 1.00 69.75 315 LEU A C 1
ATOM 2571 O O . LEU A 1 315 ? -36.242 -15.053 5.112 1.00 69.75 315 LEU A O 1
ATOM 2575 N N . ASP A 1 316 ? -34.178 -15.643 5.787 1.00 71.38 316 ASP A N 1
ATOM 2576 C CA . ASP A 1 316 ? -33.891 -16.525 4.649 1.00 71.38 316 ASP A CA 1
ATOM 2577 C C . ASP A 1 316 ? -34.828 -17.745 4.633 1.00 71.38 316 ASP A C 1
ATOM 2579 O O . ASP A 1 316 ? -35.366 -18.110 3.586 1.00 71.38 316 ASP A O 1
ATOM 2583 N N . ALA A 1 317 ? -35.101 -18.340 5.800 1.00 69.88 317 ALA A N 1
ATOM 2584 C CA . ALA A 1 317 ? -36.075 -19.423 5.935 1.00 69.88 317 ALA A CA 1
ATOM 2585 C C . ALA A 1 317 ? -37.507 -18.959 5.607 1.00 69.88 317 ALA A C 1
ATOM 2587 O O . ALA A 1 317 ? -38.257 -19.676 4.945 1.00 69.88 317 ALA A O 1
ATOM 2588 N N . GLY A 1 318 ? -37.881 -17.743 6.019 1.00 61.25 318 GLY A N 1
ATOM 2589 C CA . GLY A 1 318 ? -39.173 -17.137 5.694 1.00 61.25 318 GLY A CA 1
ATOM 2590 C C . GLY A 1 318 ? -39.327 -16.780 4.211 1.00 61.25 318 GLY A C 1
ATOM 2591 O O . GLY A 1 318 ? -40.427 -16.886 3.670 1.00 61.25 318 GLY A O 1
ATOM 2592 N N . ALA A 1 319 ? -38.239 -16.397 3.539 1.00 57.75 319 ALA A N 1
ATOM 2593 C CA . ALA A 1 319 ? -38.212 -16.150 2.099 1.00 57.75 319 ALA A CA 1
ATOM 2594 C C . ALA A 1 319 ? -38.273 -17.457 1.293 1.00 57.75 319 ALA A C 1
ATOM 2596 O O . ALA A 1 319 ? -39.021 -17.533 0.324 1.00 57.75 319 ALA A O 1
ATOM 2597 N N . ALA A 1 320 ? -37.571 -18.508 1.729 1.00 57.91 320 ALA A N 1
ATOM 2598 C CA . ALA A 1 320 ? -37.639 -19.835 1.114 1.00 57.91 320 ALA A CA 1
ATOM 2599 C C . ALA A 1 320 ? -39.016 -20.508 1.290 1.00 57.91 320 ALA A C 1
ATOM 2601 O O . ALA A 1 320 ? -39.458 -21.247 0.413 1.00 57.91 320 ALA A O 1
ATOM 2602 N N . ALA A 1 321 ? -39.722 -20.221 2.392 1.00 56.47 321 ALA A N 1
ATOM 2603 C CA . ALA A 1 321 ? -41.089 -20.692 2.625 1.00 56.47 321 ALA A CA 1
ATOM 2604 C C . ALA A 1 321 ? -42.141 -19.976 1.752 1.00 56.47 321 ALA A C 1
ATOM 2606 O O . ALA A 1 321 ? -43.212 -20.527 1.499 1.00 56.47 321 ALA A O 1
ATOM 2607 N N . ARG A 1 322 ? -41.846 -18.766 1.258 1.00 50.72 322 ARG A N 1
ATOM 2608 C CA . ARG A 1 322 ? -42.682 -18.034 0.294 1.00 50.72 322 ARG A CA 1
ATOM 2609 C C . ARG A 1 322 ? -42.201 -18.341 -1.124 1.00 50.72 322 ARG A C 1
ATOM 2611 O O . ARG A 1 322 ? -41.492 -17.549 -1.737 1.00 50.72 322 ARG A O 1
ATOM 2618 N N . GLY A 1 323 ? -42.570 -19.512 -1.638 1.00 41.66 323 GLY A N 1
ATOM 2619 C CA . GLY A 1 323 ? -42.242 -19.919 -3.007 1.00 41.66 323 GLY A CA 1
ATOM 2620 C C . GLY A 1 323 ? -42.719 -18.914 -4.078 1.00 41.66 323 GLY A C 1
ATOM 2621 O O . GLY A 1 323 ? -43.630 -18.115 -3.822 1.00 41.66 323 GLY A O 1
ATOM 2622 N N . PRO A 1 324 ? -42.139 -18.950 -5.295 1.00 43.41 324 PRO A N 1
ATOM 2623 C CA . PRO A 1 324 ? -42.494 -18.054 -6.393 1.00 43.41 324 PRO A CA 1
ATOM 2624 C C . PRO A 1 324 ? -43.904 -18.391 -6.896 1.00 43.41 324 PRO A C 1
ATOM 2626 O O . PRO A 1 324 ? -44.083 -19.208 -7.792 1.00 43.41 324 PRO A O 1
ATOM 2629 N N . GLY A 1 325 ? -44.930 -17.809 -6.278 1.00 46.12 325 GLY A N 1
ATOM 2630 C CA . GLY A 1 325 ? -46.317 -18.077 -6.665 1.00 46.12 325 GLY A CA 1
ATOM 2631 C C . GLY A 1 325 ? -47.396 -17.520 -5.742 1.00 46.12 325 GLY A C 1
ATOM 2632 O O . GLY A 1 325 ? -48.514 -17.307 -6.201 1.00 46.12 325 GLY A O 1
ATOM 2633 N N . GLN A 1 326 ? -47.101 -17.207 -4.478 1.00 44.47 326 GLN A N 1
ATOM 2634 C CA . GLN A 1 326 ? -48.111 -16.600 -3.604 1.00 44.47 326 GLN A CA 1
ATOM 2635 C C . GLN A 1 326 ? -48.165 -15.081 -3.796 1.00 44.47 326 GLN A C 1
ATOM 2637 O O . GLN A 1 326 ? -47.552 -14.304 -3.064 1.00 44.47 326 GLN A O 1
ATOM 2642 N N . ARG A 1 327 ? -48.938 -14.650 -4.803 1.00 43.88 327 ARG A N 1
ATOM 2643 C CA . ARG A 1 327 ? -49.564 -13.321 -4.773 1.00 43.88 327 ARG A CA 1
ATOM 2644 C C . ARG A 1 327 ? -50.413 -13.221 -3.497 1.00 43.88 327 ARG A C 1
ATOM 2646 O O . ARG A 1 327 ? -51.095 -14.193 -3.177 1.00 43.88 327 ARG A O 1
ATOM 2653 N N . PRO A 1 328 ? -50.405 -12.079 -2.786 1.00 43.78 328 PRO A N 1
ATOM 2654 C CA . PRO A 1 328 ? -51.298 -11.888 -1.655 1.00 43.78 328 PRO A CA 1
ATOM 2655 C C . PRO A 1 328 ? -52.734 -11.946 -2.174 1.00 43.78 328 PRO A C 1
ATOM 2657 O O . PRO A 1 328 ? -53.135 -11.153 -3.031 1.00 43.78 328 PRO A O 1
ATOM 2660 N N . ASP A 1 329 ? -53.456 -12.946 -1.688 1.00 39.59 329 ASP A N 1
ATOM 2661 C CA . ASP A 1 329 ? -54.827 -13.241 -2.054 1.00 39.59 329 ASP A CA 1
ATOM 2662 C C . ASP A 1 329 ? -55.707 -12.047 -1.660 1.00 39.59 329 ASP A C 1
ATOM 2664 O O . ASP A 1 329 ? -55.838 -11.694 -0.486 1.00 39.59 329 ASP A O 1
ATOM 2668 N N . ARG A 1 330 ? -56.258 -11.360 -2.665 1.00 49.38 330 ARG A N 1
ATOM 2669 C CA . ARG A 1 330 ? -57.360 -10.419 -2.469 1.00 49.38 330 ARG A CA 1
ATOM 2670 C C . ARG A 1 330 ? -58.628 -11.254 -2.398 1.00 49.38 330 ARG A C 1
ATOM 2672 O O . ARG A 1 330 ? -59.167 -11.636 -3.431 1.00 49.38 330 ARG A O 1
ATOM 2679 N N . THR A 1 331 ? -59.125 -11.483 -1.195 1.00 41.22 331 THR A N 1
ATOM 2680 C CA . THR A 1 331 ? -60.455 -12.060 -0.956 1.00 41.22 331 THR A CA 1
ATOM 2681 C C . THR A 1 331 ? -61.376 -11.041 -0.262 1.00 41.22 331 THR A C 1
ATOM 2683 O O . THR A 1 331 ? -60.897 -10.035 0.265 1.00 41.22 331 THR A O 1
ATOM 2686 N N . PRO A 1 332 ? -62.711 -11.184 -0.389 1.00 45.09 332 PRO A N 1
ATOM 2687 C CA . PRO A 1 332 ? -63.501 -10.204 -1.134 1.00 45.09 332 PRO A CA 1
ATOM 2688 C C . PRO A 1 332 ? -64.733 -9.682 -0.367 1.00 45.09 332 PRO A C 1
ATOM 2690 O O . PRO A 1 332 ? -65.120 -10.205 0.669 1.00 45.09 332 PRO A O 1
ATOM 2693 N N . GLY A 1 333 ? -65.376 -8.661 -0.942 1.00 34.06 333 GLY A N 1
ATOM 2694 C CA . GLY A 1 333 ? -66.833 -8.479 -0.951 1.00 34.06 333 GLY A CA 1
ATOM 2695 C C . GLY A 1 333 ? -67.597 -8.491 0.379 1.00 34.06 333 GLY A C 1
ATOM 2696 O O . GLY A 1 333 ? -68.040 -9.535 0.847 1.00 34.06 333 GLY A O 1
ATOM 2697 N N . ARG A 1 334 ? -67.955 -7.300 0.869 1.00 31.97 334 ARG A N 1
ATOM 2698 C CA . ARG A 1 334 ? -69.198 -7.109 1.630 1.00 31.97 334 ARG A CA 1
ATOM 2699 C C . ARG A 1 334 ? -69.938 -5.896 1.075 1.00 31.97 334 ARG A C 1
ATOM 2701 O O . ARG A 1 334 ? -69.593 -4.757 1.364 1.00 31.97 334 ARG A O 1
ATOM 2708 N N . ALA A 1 335 ? -70.936 -6.169 0.243 1.00 35.38 335 ALA A N 1
ATOM 2709 C CA . ALA A 1 335 ? -71.959 -5.223 -0.172 1.00 35.38 335 ALA A CA 1
ATOM 2710 C C . ALA A 1 335 ? -73.323 -5.846 0.143 1.00 35.38 335 ALA A C 1
ATOM 2712 O O . ALA A 1 335 ? -73.575 -6.976 -0.269 1.00 35.38 335 ALA A O 1
ATOM 2713 N N . GLY A 1 336 ? -74.187 -5.098 0.836 1.00 31.00 336 GLY A N 1
ATOM 2714 C CA . GLY A 1 336 ? -75.635 -5.285 0.750 1.00 31.00 336 GLY A CA 1
ATOM 2715 C C . GLY A 1 336 ? -76.419 -5.310 2.064 1.00 31.00 336 GLY A C 1
ATOM 2716 O O . GLY A 1 336 ? -76.396 -6.314 2.764 1.00 31.00 336 GLY A O 1
ATOM 2717 N N . ALA A 1 337 ? -77.215 -4.245 2.239 1.00 29.92 337 ALA A N 1
ATOM 2718 C CA . ALA A 1 337 ? -78.428 -4.073 3.057 1.00 29.92 337 ALA A CA 1
ATOM 2719 C C . ALA A 1 337 ? -78.275 -3.753 4.561 1.00 29.92 337 ALA A C 1
ATOM 2721 O O . ALA A 1 337 ? -77.496 -4.391 5.252 1.00 29.92 337 ALA A O 1
ATOM 2722 N N . ALA A 1 338 ? -79.048 -2.862 5.195 1.00 30.31 338 ALA A N 1
ATOM 2723 C CA . ALA A 1 338 ? -79.891 -1.709 4.834 1.00 30.31 338 ALA A CA 1
ATOM 2724 C C . ALA A 1 338 ? -80.484 -1.168 6.160 1.00 30.31 338 ALA A C 1
ATOM 2726 O O . ALA A 1 338 ? -80.889 -1.984 6.983 1.00 30.31 338 ALA A O 1
ATOM 2727 N N . SER A 1 339 ? -80.639 0.162 6.292 1.00 28.31 339 SER A N 1
ATOM 2728 C CA . SER A 1 339 ? -81.477 0.900 7.279 1.00 28.31 339 SER A CA 1
ATOM 2729 C C . SER A 1 339 ? -81.078 0.772 8.770 1.00 28.31 339 SER A C 1
ATOM 2731 O O . SER A 1 339 ? -80.629 -0.276 9.197 1.00 28.31 339 SER A O 1
ATOM 2733 N N . ALA A 1 340 ? -81.187 1.768 9.651 1.00 30.84 340 ALA A N 1
ATOM 2734 C CA . ALA A 1 340 ? -81.946 3.013 9.669 1.00 30.84 340 ALA A CA 1
ATOM 2735 C C . ALA A 1 340 ? -81.365 3.944 10.771 1.00 30.84 340 ALA A C 1
ATOM 2737 O O . ALA A 1 340 ? -80.806 3.407 11.720 1.00 30.84 340 ALA A O 1
ATOM 2738 N N . VAL A 1 341 ? -81.606 5.268 10.661 1.00 31.22 341 VAL A N 1
ATOM 2739 C CA . VAL A 1 341 ? -81.853 6.231 11.777 1.00 31.22 341 VAL A CA 1
ATOM 2740 C C . VAL A 1 341 ? -80.628 6.489 12.699 1.00 31.22 341 VAL A C 1
ATOM 2742 O O . VAL A 1 341 ? -80.006 5.570 13.194 1.00 31.22 341 VAL A O 1
ATOM 2745 N N . GLU A 1 342 ? -80.112 7.695 12.942 1.00 30.81 342 GLU A N 1
ATOM 2746 C CA . GLU A 1 342 ? -80.752 8.965 13.289 1.00 30.81 342 GLU A CA 1
ATOM 2747 C C . GLU A 1 342 ? -79.714 10.099 13.189 1.00 30.81 342 GLU A C 1
ATOM 2749 O O . GLU A 1 342 ? -78.509 9.884 13.341 1.00 30.81 342 GLU A O 1
ATOM 2754 N N . ALA A 1 343 ? -80.197 11.306 12.921 1.00 33.12 343 ALA A N 1
ATOM 2755 C CA . ALA A 1 343 ? -79.430 12.539 12.905 1.00 33.12 343 ALA A CA 1
ATOM 2756 C C . ALA A 1 343 ? -79.509 13.228 14.273 1.00 33.12 343 ALA A C 1
ATOM 2758 O O . ALA A 1 343 ? -80.593 13.290 14.829 1.00 33.12 343 ALA A O 1
ATOM 2759 N N . GLU A 1 344 ? -78.399 13.799 14.742 1.00 33.09 344 GLU A N 1
ATOM 2760 C CA . GLU A 1 344 ? -78.287 14.954 15.657 1.00 33.09 344 GLU A CA 1
ATOM 2761 C C . GLU A 1 344 ? -76.771 15.206 15.826 1.00 33.09 344 GLU A C 1
ATOM 2763 O O . GLU A 1 344 ? -76.008 14.271 16.034 1.00 33.09 344 GLU A O 1
ATOM 2768 N N . GLY A 1 345 ? -76.174 16.381 15.631 1.00 28.08 345 GLY A N 1
ATOM 2769 C CA . GLY A 1 345 ? -76.686 17.740 15.710 1.00 28.08 345 GLY A CA 1
ATOM 2770 C C . GLY A 1 345 ? -76.025 18.436 16.901 1.00 28.08 345 GLY A C 1
ATOM 2771 O O . GLY A 1 345 ? -76.293 18.043 18.024 1.00 28.08 345 GLY A O 1
ATOM 2772 N N . SER A 1 346 ? -75.248 19.505 16.644 1.00 28.98 346 SER A N 1
ATOM 2773 C CA . SER A 1 346 ? -74.836 20.534 17.629 1.00 28.98 346 SER A CA 1
ATOM 2774 C C . SER A 1 346 ? -73.877 20.064 18.743 1.00 28.98 346 SER A C 1
ATOM 2776 O O . SER A 1 346 ? -73.989 18.972 19.264 1.00 28.98 346 SER A O 1
ATOM 2778 N N . GLY A 1 347 ? -72.874 20.789 19.223 1.00 31.42 347 GLY A N 1
ATOM 2779 C CA . GLY A 1 347 ? -72.367 22.149 19.078 1.00 31.42 347 GLY A CA 1
ATOM 2780 C C . GLY A 1 347 ? -70.957 22.102 19.700 1.00 31.42 347 GLY A C 1
ATOM 2781 O O . GLY A 1 347 ? -70.643 21.216 20.485 1.00 31.42 347 GLY A O 1
ATOM 2782 N N . GLY A 1 348 ? -69.990 22.900 19.282 1.00 31.23 348 GLY A N 1
ATOM 2783 C CA . GLY A 1 348 ? -69.961 24.329 19.534 1.00 31.23 348 GLY A CA 1
ATOM 2784 C C . GLY A 1 348 ? -68.696 24.624 20.347 1.00 31.23 348 GLY A C 1
ATOM 2785 O O . GLY A 1 348 ? -68.451 23.938 21.326 1.00 31.23 348 GLY A O 1
ATOM 2786 N N . GLN A 1 349 ? -67.923 25.613 19.879 1.00 32.38 349 GLN A N 1
ATOM 2787 C CA . GLN A 1 349 ? -67.125 26.582 20.655 1.00 32.38 349 GLN A CA 1
ATOM 2788 C C . GLN A 1 349 ? -66.161 26.017 21.727 1.00 32.38 349 GLN A C 1
ATOM 2790 O O . GLN A 1 349 ? -66.550 25.328 22.649 1.00 32.38 349 GLN A O 1
ATOM 2795 N N . GLY A 1 350 ? -64.872 26.330 21.759 1.00 29.92 350 GLY A N 1
ATOM 2796 C CA . GLY A 1 350 ? -64.161 27.505 21.287 1.00 29.92 350 GLY A CA 1
ATOM 2797 C C . GLY A 1 350 ? -63.043 27.825 22.291 1.00 29.92 350 GLY A C 1
ATOM 2798 O O . GLY A 1 350 ? -63.106 27.398 23.439 1.00 29.92 350 GLY A O 1
ATOM 2799 N N . LEU A 1 351 ? -62.080 28.629 21.826 1.00 34.31 351 LEU A N 1
ATOM 2800 C CA . LEU A 1 351 ? -61.119 29.443 22.593 1.00 34.31 351 LEU A CA 1
ATOM 2801 C C . LEU A 1 351 ? -59.952 28.679 23.271 1.00 34.31 351 LEU A C 1
ATOM 2803 O O . LEU A 1 351 ? -60.148 27.769 24.060 1.00 34.31 351 LEU A O 1
ATOM 2807 N N . SER A 1 352 ? -58.690 28.917 22.865 1.00 32.59 352 SER A N 1
ATOM 2808 C CA . SER A 1 352 ? -57.858 30.104 23.203 1.00 32.59 352 SER A CA 1
ATOM 2809 C C . SER A 1 352 ? -57.637 30.206 24.714 1.00 32.59 352 SER A C 1
ATOM 2811 O O . SER A 1 352 ? -58.607 30.197 25.451 1.00 32.59 352 SER A O 1
ATOM 2813 N N . ALA A 1 353 ? -56.466 30.419 25.300 1.00 35.38 353 ALA A N 1
ATOM 2814 C CA . ALA A 1 353 ? -55.077 30.670 24.922 1.00 35.38 353 ALA A CA 1
ATOM 2815 C C . ALA A 1 353 ? -54.314 30.770 26.274 1.00 35.38 353 ALA A C 1
ATOM 2817 O O . ALA A 1 353 ? -54.931 30.631 27.326 1.00 35.38 353 ALA A O 1
ATOM 2818 N N . LEU A 1 354 ? -53.023 31.132 26.222 1.00 36.12 354 LEU A N 1
ATOM 2819 C CA . LEU A 1 354 ? -52.181 31.687 27.311 1.00 36.12 354 LEU A CA 1
ATOM 2820 C C . LEU A 1 354 ? -51.363 30.680 28.162 1.00 36.12 354 LEU A C 1
ATOM 2822 O O . LEU A 1 354 ? -51.826 30.166 29.169 1.00 36.12 354 LEU A O 1
ATOM 2826 N N . SER A 1 355 ? -50.131 30.374 27.708 1.00 34.78 355 SER A N 1
ATOM 2827 C CA . SER A 1 355 ? -48.831 30.973 28.139 1.00 34.78 355 SER A CA 1
ATOM 2828 C C . SER A 1 355 ? -48.647 31.380 29.632 1.00 34.78 355 SER A C 1
ATOM 2830 O O . SER A 1 355 ? -49.628 31.699 30.288 1.00 34.78 355 SER A O 1
ATOM 2832 N N . PRO A 1 356 ? -47.426 31.694 30.124 1.00 49.56 356 PRO A N 1
ATOM 2833 C CA . PRO A 1 356 ? -46.210 30.886 30.305 1.00 49.56 356 PRO A CA 1
ATOM 2834 C C . PRO A 1 356 ? -45.604 31.017 31.740 1.00 49.56 356 PRO A C 1
ATOM 2836 O O . PRO A 1 356 ? -45.923 31.937 32.484 1.00 49.56 356 PRO A O 1
ATOM 2839 N N . GLY A 1 357 ? -44.584 30.205 32.055 1.00 32.06 357 GLY A N 1
ATOM 2840 C CA . GLY A 1 357 ? -43.384 30.695 32.760 1.00 32.06 357 GLY A CA 1
ATOM 2841 C C . GLY A 1 357 ? -43.195 30.442 34.268 1.00 32.06 357 GLY A C 1
ATOM 2842 O O . GLY A 1 357 ? -44.135 30.386 35.053 1.00 32.06 357 GLY A O 1
ATOM 2843 N N . THR A 1 358 ? -41.901 30.430 34.631 1.00 38.25 358 THR A N 1
ATOM 2844 C CA . THR A 1 358 ? -41.238 30.417 35.962 1.00 38.25 358 THR A CA 1
ATOM 2845 C C . THR A 1 358 ? -41.218 29.056 36.681 1.00 38.25 358 THR A C 1
ATOM 2847 O O . THR A 1 358 ? -42.256 28.442 36.872 1.00 38.25 358 THR A O 1
ATOM 2850 N N . ARG A 1 359 ? -40.067 28.483 37.064 1.00 44.06 359 ARG A N 1
ATOM 2851 C CA . ARG A 1 359 ? -38.810 29.030 37.614 1.00 44.06 359 ARG A CA 1
ATOM 2852 C C . ARG A 1 359 ? -37.577 28.245 37.180 1.00 44.06 359 ARG A C 1
ATOM 2854 O O . ARG A 1 359 ? -37.726 27.026 36.951 1.00 44.06 359 ARG A O 1
#